Protein AF-A0A833XXW5-F1 (afdb_monomer_lite)

pLDDT: mean 80.66, std 21.6, range [22.33, 97.31]

Organism: Juglans regia (NCBI:txid51240)

Radius of gyration: 17.31 Å; chains: 1; bounding box: 43×36×46 Å

Foldseek 3Di:
DCVVVVHPQQPDKDKDFQCPPVCVVVLAATEIEIEGHPVPQVVVQVVPDDPRYHYYYDHQPPLRVLLVQLLLVLLLVLLLQCQVVVNDPVSSVVSLVVSLVVSVVVQVVVDVDHDRCDDRSVRRSVVSNVDDLSSPNSNCVNVVVDDVVVDQQDVPRGGRRHDPPPVVCVPDVPDPDDDDDPDDDDDD

Secondary structure (DSSP, 8-state):
--GGGT--GGG-EEEESS--HHHHHTT--EEEEEEE-HHHHHHHHHHH-BTTEEEEEES-HHHHHHHHHHHHHHHHHHHHHHHHTTT-HHHHHHHHHHHHHHHHHHHHHH-SSPPPS-HHHHHHHHHHHHSSHHHHHHHHHHTT---GGG-S-BTTBPPP-----HHHHTT-TT--------------

InterPro domains:
  IPR006109 Glycerol-3-phosphate dehydrogenase, NAD-dependent, C-terminal [PF07479] (60-146)
  IPR006168 Glycerol-3-phosphate dehydrogenase, NAD-dependent [PR00077] (14-34)
  IPR006168 Glycerol-3-phosphate dehydrogenase, NAD-dependent [PR00077] (53-77)
  IPR006168 Glycerol-3-phosphate dehydrogenase, NAD-dependent [PR00077] (118-135)
  IPR008927 6-phosphogluconate dehydrogenase-like, C-terminal domain superfamily [SSF48179] (60-154)
  IPR013328 6-phosphogluconate dehydrogenase, domain 2 [G3DSA:1.10.1040.10] (65-177)

Sequence (188 aa):
MCLTAGVPMEKILYLGGPNIASEIYNKEYANARICGAEKWRKPLAKFLRQPHFIVWDNSDLVTHEVMGGLKNVYAIGAGMVAALTNESATSKSVYFAHCTSEMIFITHLLAEEPEKLAGPLLADTYVTLLKGRNAWYGQMLAKGELSLDMGDSISGKGMIQVCVIIYHFLLNPYKILSLQTLQLCGTL

Structure (mmCIF, N/CA/C/O backbone):
data_AF-A0A833XXW5-F1
#
_entry.id   AF-A0A833XXW5-F1
#
loop_
_atom_site.group_PDB
_atom_site.id
_atom_site.type_symbol
_atom_site.label_atom_id
_atom_site.label_alt_id
_atom_site.label_comp_id
_atom_site.label_asym_id
_atom_site.label_entity_id
_atom_site.label_seq_id
_atom_site.pdbx_PDB_ins_code
_atom_site.Cartn_x
_atom_site.Cartn_y
_atom_site.Cartn_z
_atom_site.occupancy
_atom_site.B_iso_or_equiv
_atom_site.auth_seq_id
_atom_site.auth_comp_id
_atom_site.auth_asym_id
_atom_site.auth_atom_id
_atom_site.pdbx_PDB_model_num
ATOM 1 N N . MET A 1 1 ? -17.479 -2.437 -3.483 1.00 41.75 1 MET A N 1
ATOM 2 C CA . MET A 1 1 ? -17.092 -3.804 -3.081 1.00 41.75 1 MET A CA 1
ATOM 3 C C . MET A 1 1 ? -17.963 -4.294 -1.932 1.00 41.75 1 MET A C 1
ATOM 5 O O . MET A 1 1 ? -18.745 -5.201 -2.161 1.00 41.75 1 MET A O 1
ATOM 9 N N . CYS A 1 2 ? -17.960 -3.640 -0.764 1.00 36.19 2 CYS A N 1
ATOM 10 C CA . CYS A 1 2 ? -18.851 -4.043 0.332 1.00 36.19 2 CYS A CA 1
ATOM 11 C C . CYS A 1 2 ? -20.276 -3.443 0.285 1.00 36.19 2 CYS A C 1
ATOM 13 O O . CYS A 1 2 ? -21.231 -4.129 0.636 1.00 36.19 2 CYS A O 1
ATOM 15 N N . LEU A 1 3 ? -20.455 -2.221 -0.239 1.00 39.50 3 LEU A N 1
ATOM 16 C CA . LEU A 1 3 ? -21.790 -1.610 -0.401 1.00 39.50 3 LEU A CA 1
ATOM 17 C C . LEU A 1 3 ? -22.693 -2.376 -1.386 1.00 39.50 3 LEU A C 1
ATOM 19 O O . LEU A 1 3 ? -23.905 -2.420 -1.218 1.00 39.50 3 LEU A O 1
ATOM 23 N N . THR A 1 4 ? -22.105 -3.028 -2.390 1.00 44.84 4 THR A N 1
ATOM 24 C CA . THR A 1 4 ? -22.825 -3.839 -3.382 1.00 44.84 4 THR A CA 1
ATOM 25 C C . THR A 1 4 ? -23.214 -5.228 -2.874 1.00 44.84 4 THR A C 1
ATOM 27 O O . THR A 1 4 ? -24.109 -5.842 -3.441 1.00 44.84 4 THR A O 1
ATOM 30 N N . ALA A 1 5 ? -22.586 -5.720 -1.801 1.00 56.41 5 ALA A N 1
ATOM 31 C CA . ALA A 1 5 ? -22.893 -7.021 -1.201 1.00 56.41 5 ALA A CA 1
ATOM 32 C C . ALA A 1 5 ? -24.068 -6.966 -0.200 1.00 56.41 5 ALA A C 1
ATOM 34 O O . ALA A 1 5 ? -24.393 -7.974 0.421 1.00 56.41 5 ALA A O 1
ATOM 35 N N . GLY A 1 6 ? -24.675 -5.788 0.005 1.00 67.25 6 GLY A N 1
ATOM 36 C CA . GLY A 1 6 ? -25.734 -5.586 1.000 1.00 67.25 6 GLY A CA 1
ATOM 37 C C . GLY A 1 6 ? -25.250 -5.686 2.451 1.00 67.25 6 GLY A C 1
ATOM 38 O O . GLY A 1 6 ? -26.065 -5.770 3.369 1.00 67.25 6 GLY A O 1
ATOM 39 N N . VAL A 1 7 ? -23.932 -5.686 2.680 1.00 77.62 7 VAL A N 1
ATOM 40 C CA . VAL A 1 7 ? -23.359 -5.727 4.026 1.00 77.62 7 VAL A CA 1
ATOM 41 C C . VAL A 1 7 ? -23.388 -4.313 4.614 1.00 77.62 7 VAL A C 1
ATOM 43 O O . VAL A 1 7 ? -22.856 -3.389 3.995 1.00 77.62 7 VAL A O 1
ATOM 46 N N . PRO A 1 8 ? -23.979 -4.112 5.807 1.00 82.94 8 PRO A N 1
ATOM 47 C CA . PRO A 1 8 ? -23.963 -2.813 6.468 1.00 82.94 8 PRO A CA 1
ATOM 48 C C . PRO A 1 8 ? -22.530 -2.328 6.706 1.00 82.94 8 PRO A C 1
ATOM 50 O O . PRO A 1 8 ? -21.708 -3.096 7.205 1.00 82.94 8 PRO A O 1
ATOM 53 N N . MET A 1 9 ? -22.251 -1.048 6.426 1.00 78.88 9 MET A N 1
ATOM 54 C CA . MET A 1 9 ? -20.927 -0.421 6.622 1.00 78.88 9 MET A CA 1
ATOM 55 C C . MET A 1 9 ? -20.346 -0.656 8.019 1.00 78.88 9 MET A C 1
ATOM 57 O O . MET A 1 9 ? -19.146 -0.855 8.176 1.00 78.88 9 MET A O 1
ATOM 61 N N . GLU A 1 10 ? -21.204 -0.728 9.034 1.00 87.75 10 GLU A N 1
ATOM 62 C CA . GLU A 1 10 ? -20.819 -1.019 10.416 1.00 87.75 10 GLU A CA 1
ATOM 63 C C . GLU A 1 10 ? -20.207 -2.414 10.648 1.00 87.75 10 GLU A C 1
ATOM 65 O O . GLU A 1 10 ? -19.600 -2.649 11.694 1.00 87.75 10 GLU A O 1
ATOM 70 N N . LYS A 1 11 ? -20.372 -3.347 9.704 1.00 87.12 11 LYS A N 1
ATOM 71 C CA . LYS A 1 11 ? -19.840 -4.718 9.766 1.00 87.12 11 LYS A CA 1
ATOM 72 C C . LYS A 1 11 ? -18.607 -4.918 8.888 1.00 87.12 11 LYS A C 1
ATOM 74 O O . LYS A 1 11 ? -18.086 -6.029 8.834 1.00 87.12 11 LYS A O 1
ATOM 79 N N . ILE A 1 12 ? -18.153 -3.876 8.198 1.00 88.12 12 ILE A N 1
ATOM 80 C CA . ILE A 1 12 ? -16.990 -3.940 7.317 1.00 88.12 12 ILE A CA 1
ATOM 81 C C . ILE A 1 12 ? -15.790 -3.353 8.044 1.00 88.12 12 ILE A C 1
ATOM 83 O O . ILE A 1 12 ? -15.857 -2.274 8.637 1.00 88.12 12 ILE A O 1
ATOM 87 N N . LEU A 1 13 ? -14.693 -4.100 7.993 1.00 91.50 13 LEU A N 1
ATOM 88 C CA . LEU A 1 13 ? -13.409 -3.685 8.515 1.00 91.50 13 LEU A CA 1
ATOM 89 C C . LEU A 1 13 ? -12.348 -3.870 7.444 1.00 91.50 13 LEU A C 1
ATOM 91 O O . LEU A 1 13 ? -12.286 -4.920 6.808 1.00 91.50 13 LEU A O 1
ATOM 95 N N . TYR A 1 14 ? -11.490 -2.871 7.311 1.00 92.00 14 TYR A N 1
ATOM 96 C CA . TYR A 1 14 ? -10.238 -2.987 6.579 1.00 92.00 14 TYR A CA 1
ATOM 97 C C . TYR A 1 14 ? -9.129 -3.354 7.558 1.00 92.00 14 TYR A C 1
ATOM 99 O O . TYR A 1 14 ? -9.074 -2.789 8.650 1.00 92.00 14 TYR A O 1
ATOM 107 N N . LEU A 1 15 ? -8.224 -4.246 7.159 1.00 92.38 15 LEU A N 1
ATOM 108 C CA . LEU A 1 15 ? -6.952 -4.482 7.834 1.00 92.38 15 LEU A CA 1
ATOM 109 C C . LEU A 1 15 ? -5.841 -4.493 6.783 1.00 92.38 15 LEU A C 1
ATOM 111 O O . LEU A 1 15 ? -5.826 -5.360 5.913 1.00 92.38 15 LEU A O 1
ATOM 115 N N . GLY A 1 16 ? -4.891 -3.571 6.886 1.00 90.62 16 GLY A N 1
ATOM 116 C CA . GLY A 1 16 ? -3.757 -3.505 5.961 1.00 90.62 16 GLY A CA 1
ATOM 117 C C . GLY A 1 16 ? -2.652 -2.591 6.465 1.00 90.62 16 GLY A C 1
ATOM 118 O O . GLY A 1 16 ? -2.772 -2.016 7.538 1.00 90.62 16 GLY A O 1
ATOM 119 N N . GLY A 1 17 ? -1.558 -2.466 5.730 1.00 91.25 17 GLY A N 1
ATOM 120 C CA . GLY A 1 17 ? -0.341 -1.791 6.182 1.00 91.25 17 GLY A CA 1
ATOM 121 C C . GLY A 1 17 ? 0.900 -2.541 5.695 1.00 91.25 17 GLY A C 1
ATOM 122 O O . GLY A 1 17 ? 0.764 -3.541 4.998 1.00 91.25 17 GLY A O 1
ATOM 123 N N . PRO A 1 18 ? 2.118 -2.104 6.049 1.00 91.38 18 PRO A N 1
ATOM 124 C CA . PRO A 1 18 ? 3.328 -2.882 5.796 1.00 91.38 18 PRO A CA 1
ATOM 125 C C . PRO A 1 18 ? 3.357 -4.107 6.731 1.00 91.38 18 PRO A C 1
ATOM 127 O O . PRO A 1 18 ? 3.941 -4.075 7.818 1.00 91.38 18 PRO A O 1
ATOM 130 N N . ASN A 1 19 ? 2.649 -5.167 6.333 1.00 90.56 19 ASN A N 1
ATOM 131 C CA . ASN A 1 19 ? 2.293 -6.291 7.199 1.00 90.56 19 ASN A CA 1
ATOM 132 C C . ASN A 1 19 ? 2.384 -7.655 6.484 1.00 90.56 19 ASN A C 1
ATOM 134 O O . ASN A 1 19 ? 1.462 -8.470 6.541 1.00 90.56 19 ASN A O 1
ATOM 138 N N . ILE A 1 20 ? 3.500 -7.918 5.798 1.00 88.12 20 ILE A N 1
ATOM 139 C CA . ILE A 1 20 ? 3.711 -9.175 5.066 1.00 88.12 20 ILE A CA 1
ATOM 140 C C . ILE A 1 20 ? 3.605 -10.370 6.028 1.00 88.12 20 ILE A C 1
ATOM 142 O O . ILE A 1 20 ? 4.320 -10.451 7.023 1.00 88.12 20 ILE A O 1
ATOM 146 N N . ALA A 1 21 ? 2.724 -11.323 5.707 1.00 88.50 21 ALA A N 1
ATOM 147 C CA . ALA A 1 21 ? 2.357 -12.421 6.606 1.00 88.50 21 ALA A CA 1
ATOM 148 C C . ALA A 1 21 ? 3.557 -13.265 7.073 1.00 88.50 21 ALA A C 1
ATOM 150 O O . ALA A 1 21 ? 3.664 -13.583 8.256 1.00 88.50 21 ALA A O 1
ATOM 151 N N . SER A 1 22 ? 4.487 -13.588 6.168 1.00 89.38 22 SER A N 1
ATOM 152 C CA . SER A 1 22 ? 5.699 -14.343 6.507 1.00 89.38 22 SER A CA 1
ATOM 153 C C . SER A 1 22 ? 6.647 -13.568 7.425 1.00 89.38 22 SER A C 1
ATOM 155 O O . SER A 1 22 ? 7.269 -14.164 8.296 1.00 89.38 22 SER A O 1
ATOM 157 N N . GLU A 1 23 ? 6.743 -12.246 7.256 1.00 91.56 23 GLU A N 1
ATOM 158 C CA . GLU A 1 23 ? 7.585 -11.373 8.088 1.00 91.56 23 GLU A CA 1
ATOM 159 C C . GLU A 1 23 ? 6.994 -11.282 9.508 1.00 91.56 23 GLU A C 1
ATOM 161 O O . GLU A 1 23 ? 7.708 -11.466 10.494 1.00 91.56 23 GLU A O 1
ATOM 166 N N . ILE A 1 24 ? 5.665 -11.153 9.625 1.00 92.81 24 ILE A N 1
ATOM 167 C CA . ILE A 1 24 ? 4.958 -11.217 10.917 1.00 92.81 24 ILE A CA 1
ATOM 168 C C . ILE A 1 24 ? 5.169 -12.573 11.597 1.00 92.81 24 ILE A C 1
ATOM 170 O O . ILE A 1 24 ? 5.491 -12.621 12.783 1.00 92.81 24 ILE A O 1
ATOM 174 N N . TYR A 1 25 ? 5.020 -13.681 10.863 1.00 92.94 25 TYR A N 1
ATOM 175 C CA . TYR A 1 25 ? 5.248 -15.028 11.399 1.00 92.94 25 TYR A CA 1
ATOM 176 C C . TYR A 1 25 ? 6.672 -15.191 11.956 1.00 92.94 25 TYR A C 1
ATOM 178 O O . TYR A 1 25 ? 6.866 -15.772 13.026 1.00 92.94 25 TYR A O 1
ATOM 186 N N . ASN A 1 26 ? 7.658 -14.602 11.276 1.00 95.94 26 ASN A N 1
ATOM 187 C CA . ASN A 1 26 ? 9.061 -14.586 11.692 1.00 95.94 26 ASN A CA 1
ATOM 188 C C . ASN A 1 26 ? 9.376 -13.561 12.797 1.00 95.94 26 ASN A C 1
ATOM 190 O O . ASN A 1 26 ? 10.536 -13.413 13.181 1.00 95.94 26 ASN A O 1
ATOM 194 N N . LYS A 1 27 ? 8.360 -12.888 13.349 1.00 95.38 27 LYS A N 1
ATOM 195 C CA . LYS A 1 27 ? 8.474 -11.842 14.377 1.00 95.38 27 LYS A CA 1
ATOM 196 C C . LYS A 1 27 ? 9.278 -10.617 13.940 1.00 95.38 27 LYS A C 1
ATOM 198 O O . LYS A 1 27 ? 9.840 -9.914 14.784 1.00 95.38 27 LYS A O 1
ATOM 203 N N . GLU A 1 28 ? 9.326 -10.350 12.641 1.00 95.12 28 GLU A N 1
ATOM 204 C CA . GLU A 1 28 ? 9.866 -9.098 12.125 1.00 95.12 28 GLU A CA 1
ATOM 205 C C . GLU A 1 28 ? 8.927 -7.935 12.462 1.00 95.12 28 GLU A C 1
ATOM 207 O O . GLU A 1 28 ? 7.732 -8.113 12.717 1.00 95.12 28 GLU A O 1
ATOM 212 N N . TYR A 1 29 ? 9.488 -6.727 12.500 1.00 93.56 29 TYR A N 1
ATOM 213 C CA . TYR A 1 29 ? 8.725 -5.533 12.831 1.00 93.56 29 TYR A CA 1
ATOM 214 C C . TYR A 1 29 ? 7.743 -5.190 11.707 1.00 93.56 29 TYR A C 1
ATOM 216 O O . TYR A 1 29 ? 8.153 -4.871 10.592 1.00 93.56 29 TYR A O 1
ATOM 224 N N . ALA A 1 30 ? 6.453 -5.193 12.029 1.00 94.06 30 ALA A N 1
ATOM 225 C CA . ALA A 1 30 ? 5.380 -4.891 11.094 1.00 94.06 30 ALA A CA 1
ATOM 226 C C . ALA A 1 30 ? 4.345 -3.945 11.711 1.00 94.06 30 ALA A C 1
ATOM 228 O O . ALA A 1 30 ? 4.148 -3.885 12.932 1.00 94.06 30 ALA A O 1
ATOM 229 N N . ASN A 1 31 ? 3.647 -3.213 10.844 1.00 93.31 31 ASN A N 1
ATOM 230 C CA . ASN A 1 31 ? 2.605 -2.277 11.245 1.00 93.31 31 ASN A CA 1
ATOM 231 C C . ASN A 1 31 ? 1.338 -2.522 10.427 1.00 93.31 31 ASN A C 1
ATOM 233 O O . ASN A 1 31 ? 1.405 -2.730 9.217 1.00 93.31 31 ASN A O 1
ATOM 237 N N . ALA A 1 32 ? 0.183 -2.478 11.082 1.00 93.62 32 ALA A N 1
ATOM 238 C CA . ALA A 1 32 ? -1.103 -2.516 10.407 1.00 93.62 32 ALA A CA 1
ATOM 239 C C . ALA A 1 32 ? -2.046 -1.421 10.910 1.00 93.62 32 ALA A C 1
ATOM 241 O O . ALA A 1 32 ? -1.966 -0.937 12.038 1.00 93.62 32 ALA A O 1
ATOM 242 N N . ARG A 1 33 ? -2.992 -1.074 10.051 1.00 94.19 33 ARG A N 1
ATOM 243 C CA . ARG A 1 33 ? -4.139 -0.212 10.275 1.00 94.19 33 ARG A CA 1
ATOM 244 C C . ARG A 1 33 ? -5.399 -1.047 10.191 1.00 94.19 33 ARG A C 1
ATOM 246 O O . ARG A 1 33 ? -5.603 -1.747 9.201 1.00 94.19 33 ARG A O 1
ATOM 253 N N . ILE A 1 34 ? -6.247 -0.937 11.206 1.00 95.00 34 ILE A N 1
ATOM 254 C CA . ILE A 1 34 ? -7.609 -1.456 11.175 1.00 95.00 34 ILE A CA 1
ATOM 255 C C . ILE A 1 34 ? -8.612 -0.309 11.093 1.00 95.00 34 ILE A C 1
ATOM 257 O O . ILE A 1 34 ? -8.601 0.588 11.940 1.00 95.00 34 ILE A O 1
ATOM 261 N N . CYS A 1 35 ? -9.488 -0.351 10.089 1.00 93.69 35 CYS A N 1
ATOM 262 C CA . CYS A 1 35 ? -10.439 0.723 9.818 1.00 93.69 35 CYS A CA 1
ATOM 263 C C . CYS A 1 35 ? -11.879 0.239 9.769 1.00 93.69 35 CYS A C 1
ATOM 265 O O . CYS A 1 35 ? -12.122 -0.900 9.389 1.00 93.69 35 CYS A O 1
ATOM 267 N N . GLY A 1 36 ? -12.824 1.101 10.149 1.00 91.62 36 GLY A N 1
ATOM 268 C CA . GLY A 1 36 ? -14.265 0.828 10.110 1.00 91.62 36 GLY A CA 1
ATOM 269 C C . GLY A 1 36 ? -14.993 1.264 11.382 1.00 91.62 36 GLY A C 1
ATOM 270 O O . GLY A 1 36 ? -14.620 2.247 12.027 1.00 91.62 36 GLY A O 1
ATOM 271 N N . ALA A 1 37 ? -16.056 0.552 11.759 1.00 93.19 37 ALA A N 1
ATOM 272 C CA . ALA A 1 37 ? -16.878 0.954 12.900 1.00 93.19 37 ALA A CA 1
ATOM 273 C C . ALA A 1 37 ? -16.137 0.841 14.237 1.00 93.19 37 ALA A C 1
ATOM 275 O O . ALA A 1 37 ? -15.521 -0.182 14.546 1.00 93.19 37 ALA A O 1
ATOM 276 N N . GLU A 1 38 ? -16.267 1.880 15.069 1.00 94.88 38 GLU A N 1
ATOM 277 C CA . GLU A 1 38 ? -15.604 1.990 16.374 1.00 94.88 38 GLU A CA 1
ATOM 278 C C . GLU A 1 38 ? -15.830 0.772 17.273 1.00 94.88 38 GLU A C 1
ATOM 280 O O . GLU A 1 38 ? -14.874 0.262 17.865 1.00 94.88 38 GLU A O 1
ATOM 285 N N . LYS A 1 39 ? -17.074 0.273 17.296 1.00 94.94 39 LYS A N 1
ATOM 286 C CA . LYS A 1 39 ? -17.497 -0.917 18.046 1.00 94.94 39 LYS A CA 1
ATOM 287 C C . LYS A 1 39 ? -16.581 -2.121 17.811 1.00 94.94 39 LYS A C 1
ATOM 289 O O . LYS A 1 39 ? -16.370 -2.901 18.735 1.00 94.94 39 LYS A O 1
ATOM 294 N N . TRP A 1 40 ? -16.037 -2.267 16.602 1.00 95.44 40 TRP A N 1
ATOM 295 C CA . TRP A 1 40 ? -15.214 -3.412 16.227 1.00 95.44 40 TRP A CA 1
ATOM 296 C C . TRP A 1 40 ? -13.729 -3.074 16.080 1.00 95.44 40 TRP A C 1
ATOM 298 O O . TRP A 1 40 ? -12.889 -3.827 16.576 1.00 95.44 40 TRP A O 1
ATOM 308 N N . ARG A 1 41 ? -13.378 -1.939 15.455 1.00 96.00 41 ARG A N 1
ATOM 309 C CA . ARG A 1 41 ? -11.972 -1.617 15.147 1.00 96.00 41 ARG A CA 1
ATOM 310 C C . ARG A 1 41 ? -11.106 -1.464 16.398 1.00 96.00 41 ARG A C 1
ATOM 312 O O . ARG A 1 41 ? -9.972 -1.927 16.395 1.00 96.00 41 ARG A O 1
ATOM 319 N N . LYS A 1 42 ? -11.621 -0.862 17.481 1.00 96.25 42 LYS A N 1
ATOM 320 C CA . LYS A 1 42 ? -10.834 -0.612 18.704 1.00 96.25 42 LYS A CA 1
ATOM 321 C C . LYS A 1 42 ? -10.531 -1.908 19.474 1.00 96.25 42 LYS A C 1
ATOM 323 O O . LYS A 1 42 ? -9.353 -2.152 19.754 1.00 96.25 42 LYS A O 1
ATOM 328 N N . PRO A 1 43 ? -11.524 -2.768 19.794 1.00 97.19 43 PRO A N 1
ATOM 329 C CA . PRO A 1 43 ? -11.246 -4.059 20.419 1.00 97.19 43 PRO A CA 1
ATOM 330 C C . PRO A 1 43 ? -10.335 -4.942 19.568 1.00 97.19 43 PRO A C 1
ATOM 332 O O . PRO A 1 43 ? -9.398 -5.534 20.101 1.00 97.19 43 PRO A O 1
ATOM 335 N N . LEU A 1 44 ? -10.562 -4.988 18.250 1.00 96.44 44 LEU A N 1
ATOM 336 C CA . LEU A 1 44 ? -9.781 -5.846 17.365 1.00 96.44 44 LEU A CA 1
ATOM 337 C C . LEU A 1 44 ? -8.344 -5.332 17.176 1.00 96.44 44 LEU A C 1
ATOM 339 O O . LEU A 1 44 ? -7.417 -6.135 17.217 1.00 96.44 44 LEU A O 1
ATOM 343 N N . ALA A 1 45 ? -8.122 -4.012 17.100 1.00 96.75 45 ALA A N 1
ATOM 344 C CA . ALA A 1 45 ? -6.773 -3.434 17.139 1.00 96.75 45 ALA A CA 1
ATOM 345 C C . ALA A 1 45 ? -6.015 -3.877 18.394 1.00 96.75 45 ALA A C 1
ATOM 347 O O . ALA A 1 45 ? -4.872 -4.320 18.315 1.00 96.75 45 ALA A O 1
ATOM 348 N N . LYS A 1 46 ? -6.660 -3.780 19.565 1.00 97.19 46 LYS A N 1
ATOM 349 C CA . LYS A 1 46 ? -6.055 -4.181 20.840 1.00 97.19 46 LYS A CA 1
ATOM 350 C C . LYS A 1 46 ? -5.751 -5.678 20.878 1.00 97.19 46 LYS A C 1
ATOM 352 O O . LYS A 1 46 ? -4.699 -6.050 21.383 1.00 97.19 46 LYS A O 1
ATOM 357 N N . PHE A 1 47 ? -6.655 -6.505 20.360 1.00 97.31 47 PHE A N 1
ATOM 358 C CA . PHE A 1 47 ? -6.489 -7.956 20.309 1.00 97.31 47 PHE A CA 1
ATOM 359 C C . PHE A 1 47 ? -5.330 -8.386 19.399 1.00 97.31 47 PHE A C 1
ATOM 361 O O . PHE A 1 47 ? -4.571 -9.277 19.763 1.00 97.31 47 PH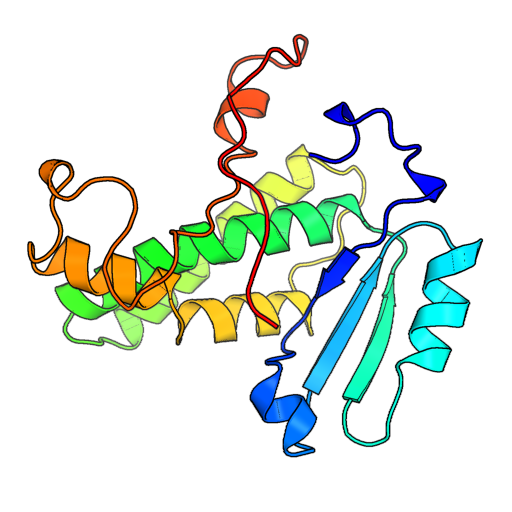E A O 1
ATOM 368 N N . LEU A 1 48 ? -5.174 -7.743 18.238 1.00 95.56 48 LEU A N 1
ATOM 369 C CA . LEU A 1 48 ? -4.143 -8.095 17.256 1.00 95.56 48 LEU A CA 1
ATOM 370 C C . LEU A 1 48 ? -2.744 -7.563 17.605 1.00 95.56 48 LEU A C 1
ATOM 372 O O . LEU A 1 48 ? -1.761 -8.060 17.061 1.00 95.56 48 LEU A O 1
ATOM 376 N N . ARG A 1 49 ? -2.634 -6.552 18.478 1.00 96.38 49 ARG A N 1
ATOM 377 C CA . ARG A 1 49 ? -1.343 -5.963 18.871 1.00 96.38 49 ARG A CA 1
ATOM 378 C C . ARG A 1 49 ? -0.431 -6.991 19.540 1.00 96.38 49 ARG A C 1
ATOM 380 O O . ARG A 1 49 ? -0.805 -7.632 20.519 1.00 96.38 49 ARG A O 1
ATOM 387 N N . GLN A 1 50 ? 0.810 -7.046 19.072 1.00 95.62 50 GLN A N 1
ATOM 388 C CA . GLN A 1 50 ? 1.910 -7.817 19.654 1.00 95.62 50 GLN A CA 1
ATOM 389 C C . GLN A 1 50 ? 3.182 -6.951 19.702 1.00 95.62 50 GLN A C 1
ATOM 391 O O . GLN A 1 50 ? 3.244 -5.947 18.996 1.00 95.62 50 GLN A O 1
ATOM 396 N N . PRO A 1 51 ? 4.228 -7.314 20.472 1.00 95.12 51 PRO A N 1
ATOM 397 C CA . PRO A 1 51 ? 5.447 -6.499 20.567 1.00 95.12 51 PRO A CA 1
ATOM 398 C C . PRO A 1 51 ? 6.128 -6.183 19.224 1.00 95.12 51 PRO A C 1
ATOM 400 O O . PRO A 1 51 ? 6.715 -5.118 19.076 1.00 95.12 51 PRO A O 1
ATOM 403 N N . HIS A 1 52 ? 6.033 -7.093 18.250 1.00 94.81 52 HIS A N 1
ATOM 404 C CA . HIS A 1 52 ? 6.612 -6.952 16.908 1.00 94.81 52 HIS A CA 1
ATOM 405 C C . HIS A 1 52 ? 5.569 -6.602 15.830 1.00 94.81 52 HIS A C 1
ATOM 407 O O . HIS A 1 52 ? 5.941 -6.244 14.719 1.00 94.81 52 HIS A O 1
ATOM 413 N N . PHE A 1 53 ? 4.271 -6.667 16.152 1.00 95.94 53 PHE A N 1
ATOM 414 C CA . PHE A 1 53 ? 3.182 -6.366 15.225 1.00 95.94 53 PHE A CA 1
ATOM 415 C C . PHE A 1 53 ? 2.257 -5.305 15.822 1.00 95.94 53 PHE A C 1
ATOM 417 O O . PHE A 1 53 ? 1.373 -5.590 16.639 1.00 95.94 53 PHE A O 1
ATOM 424 N N . ILE A 1 54 ? 2.488 -4.051 15.436 1.00 95.31 54 ILE A N 1
ATOM 425 C CA . ILE A 1 54 ? 1.773 -2.906 16.000 1.00 95.31 54 ILE A CA 1
ATOM 426 C C . ILE A 1 54 ? 0.562 -2.581 15.129 1.00 95.31 54 ILE A C 1
ATOM 428 O O . ILE A 1 54 ? 0.703 -2.188 13.974 1.00 95.31 54 ILE A O 1
ATOM 432 N N . VAL A 1 55 ? -0.637 -2.708 15.700 1.00 95.31 55 VAL A N 1
ATOM 433 C CA . VAL A 1 55 ? -1.900 -2.450 14.993 1.00 95.31 55 VAL A CA 1
ATOM 434 C C . VAL A 1 55 ? -2.546 -1.162 15.488 1.00 95.31 55 VAL A C 1
ATOM 436 O O . VAL A 1 55 ? -2.879 -1.041 16.665 1.00 95.31 55 VAL A O 1
ATOM 439 N N . TRP A 1 56 ? -2.765 -0.190 14.615 1.00 94.19 56 TRP A N 1
ATOM 440 C CA . TRP A 1 56 ? -3.420 1.077 14.943 1.00 94.19 56 TRP A CA 1
ATOM 441 C C . TRP A 1 56 ? -4.841 1.118 14.391 1.00 94.19 56 TRP A C 1
ATOM 443 O O . TRP A 1 56 ? -5.091 0.628 13.296 1.00 94.19 56 TRP A O 1
ATOM 453 N N . ASP A 1 57 ? -5.775 1.726 15.113 1.00 95.12 57 ASP A N 1
ATOM 454 C CA . ASP A 1 57 ? -7.126 1.955 14.606 1.00 95.12 57 ASP A CA 1
ATOM 455 C C . ASP A 1 57 ? -7.232 3.285 13.843 1.00 95.12 57 ASP A C 1
ATOM 457 O O . ASP A 1 57 ? -6.522 4.245 14.150 1.00 95.12 57 ASP A O 1
ATOM 461 N N . ASN A 1 58 ? -8.119 3.339 12.849 1.00 93.25 58 ASN A N 1
ATOM 462 C CA . ASN A 1 58 ? -8.561 4.569 12.185 1.00 93.25 58 ASN A CA 1
ATOM 463 C C . ASN A 1 58 ? -10.062 4.456 11.831 1.00 93.25 58 ASN A C 1
ATOM 465 O O . ASN A 1 58 ? -10.573 3.360 11.620 1.00 93.25 58 ASN A O 1
ATOM 469 N N . SER A 1 59 ? -10.821 5.548 11.832 1.00 92.88 59 SER A N 1
ATOM 470 C CA . SER A 1 59 ? -12.219 5.558 11.374 1.00 92.88 59 SER A CA 1
ATOM 471 C C . SER A 1 59 ? -12.362 5.629 9.853 1.00 92.88 59 SER A C 1
ATOM 473 O O . SER A 1 59 ? -13.408 5.239 9.336 1.00 92.88 59 SER A O 1
ATOM 475 N N . ASP A 1 60 ? -11.339 6.099 9.139 1.00 91.62 60 ASP A N 1
ATOM 476 C CA . ASP A 1 60 ? -11.389 6.321 7.695 1.00 91.62 60 ASP A CA 1
ATOM 477 C C . ASP A 1 60 ? -11.251 5.014 6.896 1.00 91.62 60 ASP A C 1
ATOM 479 O O . ASP A 1 60 ? -10.178 4.627 6.434 1.00 91.62 60 ASP A O 1
ATOM 483 N N . LEU A 1 61 ? -12.369 4.306 6.755 1.00 89.62 61 LEU A N 1
ATOM 484 C CA . LEU A 1 61 ? -12.450 3.059 5.998 1.00 89.62 61 LEU A CA 1
ATOM 485 C C . LEU A 1 61 ? -12.278 3.270 4.485 1.00 89.62 61 LEU A C 1
ATOM 487 O O . LEU A 1 61 ? -11.664 2.436 3.824 1.00 89.62 61 LEU A O 1
ATOM 491 N N . VAL A 1 62 ? -12.822 4.362 3.939 1.00 88.06 62 VAL A N 1
ATOM 492 C CA . VAL A 1 62 ? -12.882 4.590 2.486 1.00 88.06 62 VAL A CA 1
ATOM 493 C C . VAL A 1 62 ? -11.484 4.802 1.923 1.00 88.06 62 VAL A C 1
ATOM 495 O O . VAL A 1 62 ? -11.108 4.115 0.972 1.00 88.06 62 VAL A O 1
ATOM 498 N N . THR A 1 63 ? -10.692 5.684 2.535 1.00 91.25 63 THR A N 1
ATOM 499 C CA . THR A 1 63 ? -9.325 5.958 2.076 1.00 91.25 63 THR A CA 1
ATOM 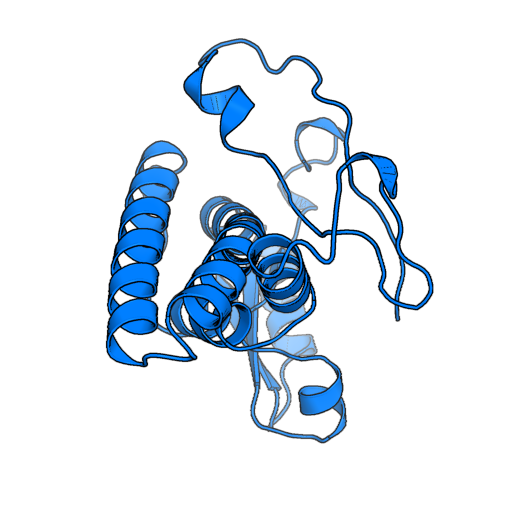500 C C . THR A 1 63 ? -8.475 4.696 2.087 1.00 91.25 63 THR A C 1
ATOM 502 O O . THR A 1 63 ? -7.788 4.409 1.109 1.00 91.25 63 THR A O 1
ATOM 505 N N . HIS A 1 64 ? -8.558 3.895 3.150 1.00 91.31 64 HIS A N 1
ATOM 506 C CA . HIS A 1 64 ? -7.750 2.685 3.275 1.00 91.31 64 HIS A CA 1
ATOM 507 C C . HIS A 1 64 ? -8.137 1.595 2.273 1.00 91.31 64 HIS A C 1
ATOM 509 O O . HIS A 1 64 ? -7.251 0.986 1.676 1.00 91.31 64 HIS A O 1
ATOM 515 N N . GLU A 1 65 ? -9.432 1.372 2.040 1.00 88.38 65 GLU A N 1
ATOM 516 C CA . GLU A 1 65 ? -9.905 0.431 1.015 1.00 88.38 65 GLU A CA 1
ATOM 517 C C . GLU A 1 65 ? -9.450 0.863 -0.386 1.00 88.38 65 GLU A C 1
ATOM 519 O O . GLU A 1 65 ? -8.917 0.059 -1.157 1.00 88.38 65 GLU A O 1
ATOM 524 N N . VAL A 1 66 ? -9.613 2.150 -0.708 1.00 88.50 66 VAL A N 1
ATOM 525 C CA . VAL A 1 66 ? -9.216 2.715 -2.004 1.00 88.50 66 VAL A CA 1
ATOM 526 C C . VAL A 1 66 ? -7.706 2.603 -2.200 1.00 88.50 66 VAL A C 1
ATOM 528 O O . VAL A 1 66 ? -7.259 2.091 -3.227 1.00 88.50 66 VAL A O 1
ATOM 531 N N . MET A 1 67 ? -6.909 3.024 -1.216 1.00 90.12 67 MET A N 1
ATOM 532 C CA . MET A 1 67 ? -5.449 2.940 -1.289 1.00 90.12 67 MET A CA 1
ATOM 533 C C . MET A 1 67 ? -4.959 1.487 -1.354 1.00 90.12 67 MET A C 1
ATOM 535 O O . MET A 1 67 ? -4.073 1.180 -2.155 1.00 90.12 67 MET A O 1
ATOM 539 N N . GLY A 1 68 ? -5.562 0.583 -0.576 1.00 88.62 68 GLY A N 1
ATOM 540 C CA . GLY A 1 68 ? -5.249 -0.848 -0.581 1.00 88.62 68 GLY A CA 1
ATOM 541 C C . GLY A 1 68 ? -5.544 -1.527 -1.922 1.00 88.62 68 GLY A C 1
ATOM 542 O O . GLY A 1 68 ? -4.810 -2.430 -2.333 1.00 88.62 68 GLY A O 1
ATOM 543 N N . GLY A 1 69 ? -6.568 -1.065 -2.643 1.00 86.25 69 GLY A N 1
ATOM 544 C CA . GLY A 1 69 ? -6.831 -1.475 -4.023 1.00 86.25 69 GLY A CA 1
ATOM 545 C C . GLY A 1 69 ? -5.835 -0.869 -5.014 1.00 86.25 69 GLY A C 1
ATOM 546 O O . GLY A 1 69 ? -5.258 -1.586 -5.836 1.00 86.25 69 GLY A O 1
ATOM 547 N N . LEU A 1 70 ? -5.599 0.441 -4.916 1.00 90.31 70 LEU A N 1
ATOM 548 C CA . LEU A 1 70 ? -4.779 1.188 -5.867 1.00 90.31 70 LEU A CA 1
ATOM 549 C C . LEU A 1 70 ? -3.310 0.788 -5.866 1.00 90.31 70 LEU A C 1
ATOM 551 O O . LEU A 1 70 ? -2.720 0.662 -6.940 1.00 90.31 70 LEU A O 1
ATOM 555 N N . LYS A 1 71 ? -2.723 0.533 -4.691 1.00 91.94 71 LYS A N 1
ATOM 556 C CA . LYS A 1 71 ? -1.310 0.136 -4.584 1.00 91.94 71 LYS A CA 1
ATOM 557 C C . LYS A 1 71 ? -0.979 -1.081 -5.454 1.00 91.94 71 LYS A C 1
ATOM 559 O O . LYS A 1 71 ? 0.111 -1.163 -6.005 1.00 91.94 71 LYS A O 1
ATOM 564 N N . ASN A 1 72 ? -1.929 -2.003 -5.622 1.00 90.38 72 ASN A N 1
ATOM 565 C CA . ASN A 1 72 ? -1.741 -3.199 -6.435 1.00 90.38 72 ASN A CA 1
ATOM 566 C C . ASN A 1 72 ? -1.721 -2.890 -7.934 1.00 90.38 72 ASN A C 1
ATOM 568 O O . ASN A 1 72 ? -0.943 -3.498 -8.664 1.00 90.38 72 ASN A O 1
ATOM 572 N N . VAL A 1 73 ? -2.536 -1.931 -8.383 1.00 89.56 73 VAL A N 1
ATOM 573 C CA . VAL A 1 73 ? -2.528 -1.450 -9.772 1.00 89.56 73 VAL A CA 1
ATOM 574 C C . VAL A 1 73 ? -1.202 -0.761 -10.069 1.00 89.56 73 VAL A C 1
ATOM 576 O O . VAL A 1 73 ? -0.517 -1.120 -11.026 1.00 89.56 73 VAL A O 1
ATOM 579 N N . TYR A 1 74 ? -0.791 0.165 -9.202 1.00 93.94 74 TYR A N 1
ATOM 580 C CA . TYR A 1 74 ? 0.480 0.870 -9.354 1.00 93.94 74 TYR A CA 1
ATOM 581 C C . TYR A 1 74 ? 1.690 -0.059 -9.222 1.00 93.94 74 TYR A C 1
ATOM 583 O O . TYR A 1 74 ? 2.707 0.173 -9.866 1.00 93.94 74 TYR A O 1
ATOM 591 N N . ALA A 1 75 ? 1.593 -1.157 -8.469 1.00 94.75 75 ALA A N 1
ATOM 592 C CA . ALA A 1 75 ? 2.656 -2.155 -8.426 1.00 94.75 75 ALA A CA 1
ATOM 593 C C . ALA A 1 75 ? 2.916 -2.798 -9.797 1.00 94.75 75 ALA A C 1
ATOM 595 O O . ALA A 1 75 ? 4.073 -3.042 -10.123 1.00 94.75 75 ALA A O 1
ATOM 596 N N . ILE A 1 76 ? 1.889 -3.013 -10.631 1.00 91.62 76 ILE A N 1
ATOM 597 C CA . ILE A 1 76 ? 2.082 -3.506 -12.007 1.00 91.62 76 ILE A CA 1
ATOM 598 C C . ILE A 1 76 ? 2.915 -2.502 -12.806 1.00 91.62 76 ILE A C 1
ATOM 600 O O . ILE A 1 76 ? 3.940 -2.866 -13.382 1.00 91.62 76 ILE A O 1
ATOM 604 N N . GLY A 1 77 ? 2.533 -1.225 -12.798 1.00 93.56 77 GLY A N 1
ATOM 605 C CA . GLY A 1 77 ? 3.300 -0.205 -13.511 1.00 93.56 77 GLY A CA 1
ATOM 606 C C . GLY A 1 77 ? 4.711 -0.016 -12.943 1.00 93.56 77 GLY A C 1
ATOM 607 O O . GLY A 1 77 ? 5.654 0.142 -13.715 1.00 93.56 77 GLY A O 1
ATOM 608 N N . ALA A 1 78 ? 4.902 -0.153 -11.626 1.00 96.31 78 ALA A N 1
ATOM 609 C CA . ALA A 1 78 ? 6.230 -0.139 -11.011 1.00 96.31 78 ALA A CA 1
ATOM 610 C C . ALA A 1 78 ? 7.108 -1.285 -11.536 1.00 96.31 78 ALA A C 1
ATOM 612 O O . ALA A 1 78 ? 8.275 -1.062 -11.859 1.00 96.31 78 ALA A O 1
ATOM 613 N N . GLY A 1 79 ? 6.539 -2.483 -11.699 1.00 95.50 79 GLY A N 1
ATOM 614 C CA . GLY A 1 79 ? 7.206 -3.621 -12.329 1.00 95.50 79 GLY A CA 1
ATOM 615 C C . GLY A 1 79 ? 7.602 -3.365 -13.784 1.00 95.50 79 GLY A C 1
ATOM 616 O O . GLY A 1 79 ? 8.713 -3.703 -14.194 1.00 95.50 79 GLY A O 1
ATOM 617 N N . MET A 1 80 ? 6.727 -2.714 -14.555 1.00 95.06 80 MET A N 1
ATOM 618 C CA . MET A 1 80 ? 7.033 -2.328 -15.936 1.00 95.06 80 MET A CA 1
ATOM 619 C C . MET A 1 80 ? 8.177 -1.314 -15.993 1.00 95.06 80 MET A C 1
ATOM 621 O O . MET A 1 80 ? 9.133 -1.508 -16.740 1.00 95.06 80 MET A O 1
ATOM 625 N N . VAL A 1 81 ? 8.112 -0.257 -15.175 1.00 96.81 81 VAL A N 1
ATOM 626 C CA . VAL A 1 81 ? 9.173 0.757 -15.077 1.00 96.81 81 VAL A CA 1
ATOM 627 C C . VAL A 1 81 ? 10.492 0.104 -14.686 1.00 96.81 81 VAL A C 1
ATOM 629 O O . VAL A 1 81 ? 11.516 0.387 -15.304 1.00 96.81 81 VAL A O 1
ATOM 632 N N . ALA A 1 82 ? 10.476 -0.801 -13.708 1.00 96.56 82 ALA A N 1
ATOM 633 C CA . ALA A 1 82 ? 11.659 -1.527 -13.274 1.00 96.56 82 ALA A CA 1
ATOM 634 C C . ALA A 1 82 ? 12.308 -2.316 -14.426 1.00 96.56 82 ALA A C 1
ATOM 636 O O . ALA A 1 82 ? 13.507 -2.173 -14.661 1.00 96.56 82 ALA A O 1
ATOM 637 N N . ALA A 1 83 ? 11.524 -3.065 -15.204 1.00 96.12 83 ALA A N 1
ATOM 638 C CA . ALA A 1 83 ? 12.036 -3.825 -16.344 1.00 96.12 83 ALA A CA 1
ATOM 639 C C . ALA A 1 83 ? 12.525 -2.928 -17.498 1.00 96.12 83 ALA A C 1
ATOM 641 O O . ALA A 1 83 ? 13.625 -3.133 -18.007 1.00 96.12 83 ALA A O 1
ATOM 642 N N . LEU A 1 84 ? 11.749 -1.910 -17.885 1.00 96.50 84 LEU A N 1
ATOM 643 C CA . LEU A 1 84 ? 12.063 -1.031 -19.024 1.00 96.50 84 LEU A CA 1
ATOM 644 C C . LEU A 1 84 ? 13.251 -0.099 -18.764 1.00 96.50 84 LEU A C 1
ATOM 646 O O . LEU A 1 84 ? 13.903 0.349 -19.702 1.00 96.50 84 LEU A O 1
ATOM 650 N N . THR A 1 85 ? 13.526 0.213 -17.497 1.00 96.12 85 THR A N 1
ATOM 651 C CA . THR A 1 85 ? 14.593 1.147 -17.100 1.00 96.12 85 THR A CA 1
ATOM 652 C C . THR A 1 85 ? 15.780 0.453 -16.440 1.00 96.12 85 THR A C 1
ATOM 654 O O . THR A 1 85 ? 16.628 1.122 -15.851 1.00 96.12 85 THR A O 1
ATOM 657 N N . ASN A 1 86 ? 15.845 -0.881 -16.534 1.00 95.88 86 ASN A N 1
ATOM 658 C CA . ASN A 1 86 ? 16.891 -1.709 -15.938 1.00 95.88 86 ASN A CA 1
ATOM 659 C C . ASN A 1 86 ? 17.113 -1.389 -14.446 1.00 95.88 86 ASN A C 1
ATOM 661 O O . ASN A 1 86 ? 18.218 -1.075 -14.006 1.00 95.88 86 ASN A O 1
ATOM 665 N N . GLU A 1 87 ? 16.022 -1.423 -13.678 1.00 95.56 87 GLU A N 1
ATOM 666 C CA . GLU A 1 87 ? 15.979 -1.188 -12.232 1.00 95.56 87 GLU A CA 1
ATOM 667 C C . GLU A 1 87 ? 16.440 0.212 -11.775 1.00 95.56 87 GLU A C 1
ATOM 669 O O . GLU A 1 87 ? 16.735 0.406 -10.590 1.00 95.56 87 GLU A O 1
ATOM 674 N N . SER A 1 88 ? 16.427 1.212 -12.671 1.00 97.12 88 SER A N 1
ATOM 675 C CA . SER A 1 88 ? 16.762 2.612 -12.369 1.00 97.12 88 SER A CA 1
ATOM 676 C C . SER A 1 88 ? 16.025 3.130 -11.130 1.00 97.12 88 SER A C 1
ATOM 678 O O . SER A 1 88 ? 14.795 3.258 -11.103 1.00 97.12 88 SER A O 1
ATOM 680 N N . ALA A 1 89 ? 16.793 3.474 -10.093 1.00 96.31 89 ALA A N 1
ATOM 681 C CA . ALA A 1 89 ? 16.257 4.033 -8.856 1.00 96.31 89 ALA A CA 1
ATOM 682 C C . ALA A 1 89 ? 15.522 5.362 -9.104 1.00 96.31 89 ALA A C 1
ATOM 684 O O . ALA A 1 89 ? 14.456 5.583 -8.533 1.00 96.31 89 ALA A O 1
ATOM 685 N N . THR A 1 90 ? 16.046 6.206 -10.000 1.00 97.31 90 THR A N 1
ATOM 686 C CA . THR A 1 90 ? 15.440 7.495 -10.365 1.00 97.31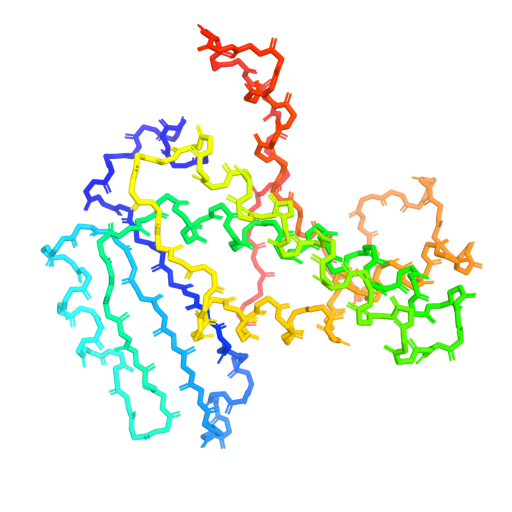 90 THR A CA 1
ATOM 687 C C . THR A 1 90 ? 14.112 7.314 -11.092 1.00 97.31 90 THR A C 1
ATOM 689 O O . THR A 1 90 ? 13.139 7.997 -10.793 1.00 97.31 90 THR A O 1
ATOM 692 N N . SER A 1 91 ? 14.027 6.372 -12.031 1.00 96.75 91 SER A N 1
ATOM 693 C CA . SER A 1 91 ? 12.780 6.135 -12.766 1.00 96.75 91 SER A CA 1
ATOM 694 C C . SER A 1 91 ? 11.693 5.576 -11.847 1.00 96.75 91 SER A C 1
ATOM 696 O O . SER A 1 91 ? 10.547 6.023 -11.901 1.00 96.75 91 SER A O 1
ATOM 698 N N . LYS A 1 92 ? 12.061 4.657 -10.944 1.00 95.94 92 LYS A N 1
ATOM 699 C CA . LYS A 1 92 ? 11.148 4.127 -9.922 1.00 95.94 92 LYS A CA 1
ATOM 700 C C . LYS A 1 92 ? 10.695 5.203 -8.933 1.00 95.94 92 LYS A C 1
ATOM 702 O O . LYS A 1 92 ? 9.523 5.210 -8.565 1.00 95.94 92 LYS A O 1
ATOM 707 N N . SER A 1 93 ? 11.575 6.121 -8.525 1.00 96.50 93 SER A N 1
ATOM 708 C CA . SER A 1 93 ? 11.205 7.203 -7.602 1.00 96.50 93 SER A CA 1
ATOM 709 C C . SER A 1 93 ? 10.275 8.232 -8.248 1.00 96.50 93 SER A C 1
ATOM 711 O O . SER A 1 93 ? 9.293 8.630 -7.622 1.00 96.50 93 SER A O 1
ATOM 713 N N . VAL A 1 94 ? 10.516 8.604 -9.510 1.00 96.38 94 VAL A N 1
ATOM 714 C CA . VAL A 1 94 ? 9.610 9.471 -10.284 1.00 96.38 94 VAL A CA 1
ATOM 715 C C . VAL A 1 94 ? 8.245 8.804 -10.441 1.00 96.38 94 VAL A C 1
ATOM 717 O O . VAL A 1 94 ? 7.223 9.420 -10.147 1.00 96.38 94 VAL A O 1
ATOM 720 N N . TYR A 1 95 ? 8.213 7.523 -10.818 1.00 96.44 95 TYR A N 1
ATOM 721 C CA . TYR A 1 95 ? 6.963 6.771 -10.923 1.00 96.44 95 TYR A CA 1
ATOM 722 C C . TYR A 1 95 ? 6.205 6.722 -9.587 1.00 96.44 95 TYR A C 1
ATOM 724 O O . TYR A 1 95 ? 5.009 7.006 -9.543 1.00 96.44 95 TYR A O 1
ATOM 732 N N . PHE A 1 96 ? 6.902 6.448 -8.480 1.00 96.56 96 PHE A N 1
ATOM 733 C CA . PHE A 1 96 ? 6.325 6.469 -7.135 1.00 96.56 96 PHE A CA 1
ATOM 734 C C . PHE A 1 96 ? 5.716 7.837 -6.776 1.00 96.56 96 PHE A C 1
ATOM 736 O O . PHE A 1 96 ? 4.610 7.898 -6.236 1.00 96.56 96 PHE A O 1
ATOM 743 N N . ALA A 1 97 ? 6.386 8.941 -7.117 1.00 96.25 97 ALA A N 1
ATOM 744 C CA . ALA A 1 97 ? 5.868 10.293 -6.893 1.00 96.25 97 ALA A CA 1
ATOM 745 C C . ALA A 1 97 ? 4.571 10.571 -7.681 1.00 96.25 97 ALA A C 1
ATOM 747 O O . ALA A 1 97 ? 3.633 11.164 -7.142 1.00 96.25 97 ALA A O 1
ATOM 748 N N . HIS A 1 98 ? 4.479 10.101 -8.928 1.00 93.94 98 HIS A N 1
ATOM 749 C CA . HIS A 1 98 ? 3.248 10.206 -9.717 1.00 93.94 98 HIS A CA 1
ATOM 750 C C . HIS A 1 98 ? 2.117 9.358 -9.125 1.00 93.94 98 HIS A C 1
ATOM 752 O O . HIS A 1 98 ? 1.031 9.882 -8.891 1.00 93.94 98 HIS A O 1
ATOM 758 N N . CYS A 1 99 ? 2.389 8.094 -8.781 1.00 94.94 99 CYS A N 1
ATOM 759 C CA . CYS A 1 99 ? 1.393 7.199 -8.181 1.00 94.94 99 CYS A CA 1
ATOM 760 C C . CYS A 1 99 ? 0.817 7.774 -6.887 1.00 94.94 99 CYS A C 1
ATOM 762 O O . CYS A 1 99 ? -0.392 7.795 -6.687 1.00 94.94 99 CYS A O 1
ATOM 764 N N . THR A 1 100 ? 1.684 8.264 -6.002 1.00 95.75 100 THR A N 1
ATOM 765 C CA . THR A 1 100 ? 1.254 8.846 -4.725 1.00 95.75 100 THR A CA 1
ATOM 766 C C . THR A 1 100 ? 0.439 10.124 -4.929 1.00 95.75 100 THR A C 1
ATOM 768 O O . THR A 1 100 ? -0.563 10.315 -4.242 1.00 95.75 100 THR A O 1
ATOM 771 N N . SER A 1 101 ? 0.795 10.954 -5.914 1.00 95.75 101 SER A N 1
ATOM 772 C CA . SER A 1 101 ? 0.031 12.156 -6.278 1.00 95.75 101 SER A CA 1
ATOM 773 C C . SER A 1 101 ? -1.362 11.809 -6.817 1.00 95.75 101 SER A C 1
ATOM 775 O O . SER A 1 101 ? -2.351 12.411 -6.396 1.00 95.75 101 SER A O 1
ATOM 777 N N . GLU A 1 102 ? -1.465 10.800 -7.686 1.00 94.69 102 GLU A N 1
ATOM 778 C CA . GLU A 1 102 ? -2.750 10.299 -8.186 1.00 94.69 102 GLU A CA 1
ATOM 779 C C . GLU A 1 102 ? -3.593 9.690 -7.061 1.00 94.69 102 GLU A C 1
ATOM 781 O O . GLU A 1 102 ? -4.773 10.012 -6.942 1.00 94.69 102 GLU A O 1
ATOM 786 N N . MET A 1 103 ? -3.002 8.865 -6.189 1.00 93.69 103 MET A N 1
ATOM 787 C CA . MET A 1 103 ? -3.697 8.293 -5.028 1.00 93.69 103 MET A CA 1
ATOM 788 C C . MET A 1 103 ? -4.282 9.382 -4.128 1.00 93.69 103 MET A C 1
ATOM 790 O O . MET A 1 103 ? -5.447 9.281 -3.754 1.00 93.69 103 MET A O 1
ATOM 794 N N . ILE A 1 104 ? -3.509 10.431 -3.827 1.00 94.25 104 ILE A N 1
ATOM 795 C CA . ILE A 1 104 ? -3.979 11.582 -3.043 1.00 94.25 104 ILE A CA 1
ATOM 796 C C . ILE A 1 104 ? -5.150 12.269 -3.747 1.00 94.25 104 ILE A C 1
ATOM 798 O O . ILE A 1 104 ? -6.161 12.558 -3.105 1.00 94.25 104 ILE A O 1
ATOM 802 N N . PHE A 1 105 ? -5.035 12.529 -5.050 1.00 91.75 105 PHE A N 1
ATOM 803 C CA . PHE A 1 105 ? -6.106 13.149 -5.827 1.00 91.75 105 PHE A CA 1
ATOM 804 C C . PHE A 1 105 ? -7.391 12.310 -5.782 1.00 91.75 105 PHE A C 1
ATOM 806 O O . PHE A 1 105 ? -8.456 12.825 -5.445 1.00 91.75 105 PHE A O 1
ATOM 813 N N . ILE A 1 106 ? -7.286 11.004 -6.033 1.00 87.94 106 ILE A N 1
ATOM 814 C CA . ILE A 1 106 ? -8.421 10.076 -6.031 1.00 87.94 106 ILE A CA 1
ATOM 815 C C . ILE A 1 106 ? -9.091 10.019 -4.654 1.00 87.94 106 ILE A C 1
ATOM 817 O O . ILE A 1 106 ? -10.316 10.041 -4.577 1.00 87.94 106 ILE A O 1
ATOM 821 N N . THR A 1 107 ? -8.333 9.977 -3.556 1.00 90.31 107 THR A N 1
ATOM 822 C CA . THR A 1 107 ? -8.941 9.904 -2.217 1.00 90.31 107 THR A CA 1
ATOM 823 C C . THR A 1 107 ? -9.672 11.188 -1.840 1.00 90.31 107 THR A C 1
ATOM 825 O O . THR A 1 107 ? -10.727 11.103 -1.221 1.00 90.31 107 THR A O 1
ATOM 828 N N . HIS A 1 108 ? -9.193 12.359 -2.278 1.00 91.56 108 HIS A N 1
ATOM 829 C CA . HIS A 1 108 ? -9.915 13.628 -2.092 1.00 91.56 108 HIS A CA 1
ATOM 830 C C . HIS A 1 108 ? -11.185 13.735 -2.946 1.00 91.56 108 HIS A C 1
ATOM 832 O O . HIS A 1 108 ? -12.086 14.492 -2.602 1.00 91.56 108 HIS A O 1
ATOM 838 N N . LEU A 1 109 ? -11.284 12.985 -4.049 1.00 89.00 109 LEU A N 1
ATOM 839 C CA . LEU A 1 109 ? -12.533 12.882 -4.809 1.00 89.00 109 LEU A CA 1
ATOM 840 C C . LEU A 1 109 ? -13.561 11.956 -4.143 1.00 89.00 109 LEU A C 1
ATOM 842 O O . LEU A 1 109 ? -14.752 12.082 -4.415 1.00 89.00 109 LEU A O 1
ATOM 846 N N . LEU A 1 110 ? -13.113 11.000 -3.323 1.00 84.00 110 LEU A N 1
ATOM 847 C CA . LEU A 1 110 ? -13.953 9.923 -2.784 1.00 84.00 110 LEU A CA 1
ATOM 848 C C . LEU A 1 110 ? -14.333 10.101 -1.308 1.00 84.00 110 LEU A C 1
ATOM 850 O O . LEU A 1 110 ? -15.270 9.445 -0.852 1.00 84.00 110 LEU A O 1
ATOM 854 N N . ALA A 1 111 ? -13.624 10.945 -0.563 1.00 84.56 111 ALA A N 1
ATOM 855 C CA . ALA A 1 111 ? -13.867 11.201 0.851 1.00 84.56 111 ALA A CA 1
ATOM 856 C C . ALA A 1 111 ? -13.765 12.701 1.156 1.00 84.56 111 ALA A C 1
ATOM 858 O O . ALA A 1 111 ? -12.928 13.396 0.585 1.00 84.56 111 ALA A O 1
ATOM 859 N N . GLU A 1 112 ? -14.602 13.187 2.078 1.00 84.75 112 GLU A N 1
ATOM 860 C CA . GLU A 1 112 ? -14.597 14.594 2.510 1.00 84.75 112 GLU A CA 1
ATOM 861 C C . GLU A 1 112 ? -13.313 14.948 3.278 1.00 84.75 112 GLU A C 1
ATOM 863 O O . GLU A 1 112 ? -12.705 15.986 3.029 1.00 84.75 112 GLU A O 1
ATOM 868 N N . GLU A 1 113 ? -12.869 14.059 4.172 1.00 91.69 113 GLU A N 1
ATOM 869 C CA . GLU A 1 113 ? -11.682 14.247 5.016 1.00 91.69 113 GLU A CA 1
ATOM 870 C C . GLU A 1 113 ? -10.776 12.996 4.989 1.00 91.69 113 GLU A C 1
ATOM 872 O O . GLU A 1 113 ? -10.705 12.262 5.979 1.00 91.69 113 GLU A O 1
ATOM 877 N N . PRO A 1 114 ? -10.098 12.699 3.862 1.00 93.50 114 PRO A N 1
ATOM 878 C CA . PRO A 1 114 ? -9.261 11.507 3.749 1.00 93.50 114 PRO A CA 1
ATOM 879 C C . PRO A 1 114 ? -8.021 11.577 4.655 1.00 93.50 114 PRO A C 1
ATOM 881 O O . PRO A 1 114 ? -7.379 12.628 4.778 1.00 93.50 114 PRO A O 1
ATOM 884 N N . GLU A 1 115 ? -7.605 10.443 5.236 1.00 94.19 115 GLU A N 1
ATOM 885 C CA . GLU A 1 115 ? -6.294 10.337 5.885 1.00 94.19 115 GLU A CA 1
ATOM 886 C C . GLU A 1 115 ? -5.194 10.686 4.872 1.00 94.19 115 GLU A C 1
ATOM 888 O O . GLU A 1 115 ? -5.172 10.231 3.726 1.00 94.19 115 GLU A O 1
ATOM 893 N N . LYS A 1 116 ? -4.238 11.502 5.318 1.00 94.56 116 LYS A N 1
ATOM 894 C CA . LYS A 1 116 ? -3.074 11.862 4.509 1.00 94.56 116 LYS A CA 1
ATOM 895 C C . LYS A 1 116 ? -2.297 10.601 4.133 1.00 94.56 116 LYS A C 1
ATOM 897 O O . LYS A 1 116 ? -2.021 9.766 4.993 1.00 94.56 116 LYS A O 1
ATOM 902 N N . LEU A 1 117 ? -1.848 10.518 2.879 1.00 94.19 117 LEU A N 1
ATOM 903 C CA . LEU A 1 117 ? -0.932 9.472 2.418 1.00 94.19 117 LEU A CA 1
ATOM 904 C C . LEU A 1 117 ? 0.448 9.642 3.077 1.00 94.19 117 LEU A C 1
ATOM 906 O O . LEU A 1 117 ? 1.371 10.227 2.517 1.00 94.19 117 LEU A O 1
ATOM 910 N N . ALA A 1 118 ? 0.566 9.166 4.310 1.00 92.38 118 ALA A N 1
ATOM 911 C CA . ALA A 1 118 ? 1.741 9.289 5.156 1.00 92.38 118 ALA A CA 1
ATOM 912 C C . ALA A 1 118 ? 1.849 8.080 6.094 1.00 92.38 118 ALA A C 1
ATOM 914 O O . ALA A 1 118 ? 0.924 7.273 6.217 1.00 92.38 118 ALA A O 1
ATOM 915 N N . GLY A 1 119 ? 2.998 7.950 6.763 1.00 89.19 119 GLY A N 1
ATOM 916 C CA . GLY A 1 119 ? 3.214 6.908 7.765 1.00 89.19 119 GLY A CA 1
ATOM 917 C C . GLY A 1 119 ? 2.919 5.500 7.217 1.00 89.19 119 GLY A C 1
ATOM 918 O O . GLY A 1 119 ? 3.441 5.156 6.154 1.00 89.19 119 GLY A O 1
ATOM 919 N N . PRO A 1 120 ? 2.088 4.683 7.899 1.00 88.12 120 PRO A N 1
ATOM 920 C CA . PRO A 1 120 ? 1.795 3.312 7.477 1.00 88.12 120 PRO A CA 1
ATOM 921 C C . PRO A 1 120 ? 1.193 3.179 6.070 1.00 88.12 120 PRO A C 1
ATOM 923 O O . PRO A 1 120 ? 1.557 2.247 5.363 1.00 88.12 120 PRO A O 1
ATOM 926 N N . LEU A 1 121 ? 0.319 4.097 5.634 1.00 91.00 121 LEU A N 1
ATOM 927 C CA . LEU A 1 121 ? -0.307 4.037 4.301 1.00 91.00 121 LEU A CA 1
ATOM 928 C C . LEU A 1 121 ? 0.721 4.230 3.179 1.00 91.00 121 LEU A C 1
ATOM 930 O O . LEU A 1 121 ? 0.745 3.488 2.192 1.00 91.00 121 LEU A O 1
ATOM 934 N N . LEU A 1 122 ? 1.613 5.208 3.357 1.00 94.19 122 LEU A N 1
ATOM 935 C CA . LEU A 1 122 ? 2.711 5.454 2.425 1.00 94.19 122 LEU A CA 1
ATOM 936 C C . LEU A 1 122 ? 3.704 4.284 2.426 1.00 94.19 122 LEU A C 1
ATOM 938 O O . LEU A 1 122 ? 4.145 3.856 1.361 1.00 94.19 122 LEU A O 1
ATOM 942 N N . ALA A 1 123 ? 4.024 3.743 3.605 1.00 92.75 123 ALA A N 1
ATOM 943 C CA . ALA A 1 123 ? 4.934 2.608 3.749 1.00 92.75 123 ALA A CA 1
ATOM 944 C C . ALA A 1 123 ? 4.389 1.326 3.095 1.00 92.75 123 ALA A C 1
ATOM 946 O O . ALA A 1 123 ? 5.138 0.626 2.416 1.00 92.75 123 ALA A O 1
ATOM 947 N N . ASP A 1 124 ? 3.092 1.043 3.248 1.00 92.12 124 ASP A N 1
ATOM 948 C CA . ASP A 1 124 ? 2.425 -0.091 2.598 1.00 92.12 124 ASP A CA 1
ATOM 949 C C . ASP A 1 124 ? 2.448 0.039 1.068 1.00 92.12 124 ASP A C 1
ATOM 951 O O . ASP A 1 124 ? 2.789 -0.897 0.340 1.00 92.12 124 ASP A O 1
ATOM 955 N N . THR A 1 125 ? 2.160 1.244 0.570 1.00 93.81 125 THR A N 1
ATOM 956 C CA . THR A 1 125 ? 2.267 1.554 -0.861 1.00 93.81 125 THR A CA 1
ATOM 957 C C . THR A 1 125 ? 3.698 1.317 -1.348 1.00 93.81 125 THR A C 1
ATOM 959 O O . THR A 1 125 ? 3.910 0.594 -2.319 1.00 93.81 125 THR A O 1
ATOM 962 N N . TYR A 1 126 ? 4.693 1.852 -0.639 1.00 94.00 126 TYR A N 1
ATOM 963 C CA . TYR A 1 126 ? 6.102 1.713 -0.999 1.00 94.00 126 TYR A CA 1
ATOM 964 C C . TYR A 1 126 ? 6.552 0.249 -1.066 1.00 94.00 126 TYR A C 1
ATOM 966 O O . TYR A 1 126 ? 7.062 -0.184 -2.100 1.00 94.00 126 TYR A O 1
ATOM 974 N N . VAL A 1 127 ? 6.317 -0.543 -0.013 1.00 91.44 127 VAL A N 1
ATOM 975 C CA . VAL A 1 127 ? 6.746 -1.952 0.005 1.00 91.44 127 VAL A CA 1
ATOM 976 C C . VAL A 1 127 ? 6.047 -2.778 -1.080 1.00 91.44 127 VAL A C 1
ATOM 978 O O . VAL A 1 127 ? 6.679 -3.645 -1.684 1.00 91.44 127 VAL A O 1
ATOM 981 N N . THR A 1 128 ? 4.782 -2.466 -1.383 1.00 91.69 128 THR A N 1
ATOM 982 C CA . THR A 1 128 ? 4.001 -3.143 -2.431 1.00 91.69 128 THR A CA 1
ATOM 983 C C . THR A 1 128 ? 4.543 -2.852 -3.835 1.00 91.69 128 THR A C 1
ATOM 985 O O . THR A 1 128 ? 4.521 -3.728 -4.699 1.00 91.69 128 THR A O 1
ATOM 988 N N . LEU A 1 129 ? 5.058 -1.641 -4.072 1.00 93.31 129 LEU A N 1
ATOM 989 C CA . LEU A 1 129 ? 5.660 -1.262 -5.354 1.00 93.31 129 LEU A CA 1
ATOM 990 C C . LEU A 1 129 ? 7.072 -1.844 -5.539 1.00 93.31 129 LEU A C 1
ATO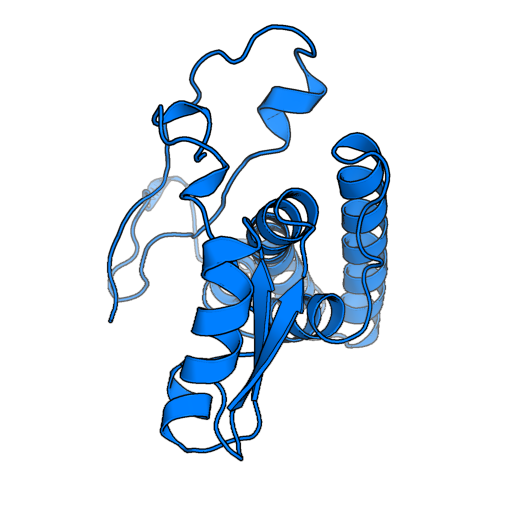M 992 O O . LEU A 1 129 ? 7.496 -2.050 -6.674 1.00 93.31 129 LEU A O 1
ATOM 996 N N . LEU A 1 130 ? 7.798 -2.123 -4.450 1.00 88.12 130 LEU A N 1
ATOM 997 C CA . LEU A 1 130 ? 9.147 -2.698 -4.514 1.00 88.12 130 LEU A CA 1
ATOM 998 C C . LEU A 1 130 ? 9.159 -4.180 -4.887 1.00 88.12 130 LEU A C 1
ATOM 1000 O O . LEU A 1 130 ? 10.060 -4.637 -5.589 1.00 88.12 130 LEU A O 1
ATOM 1004 N N . LYS A 1 131 ? 8.221 -4.951 -4.338 1.00 79.81 131 LYS A N 1
ATOM 1005 C CA . LYS A 1 131 ? 8.214 -6.408 -4.462 1.00 79.81 131 LYS A CA 1
ATOM 1006 C C . LYS A 1 131 ? 6.794 -6.944 -4.418 1.00 79.81 131 LYS A C 1
ATOM 1008 O O . LYS A 1 131 ? 5.914 -6.388 -3.773 1.00 79.81 131 LYS A O 1
ATOM 1013 N N . GLY A 1 132 ? 6.598 -8.094 -5.048 1.00 84.00 132 GLY A N 1
ATOM 1014 C CA . GLY A 1 132 ? 5.358 -8.847 -4.938 1.00 84.00 132 GLY A CA 1
ATOM 1015 C C . GLY A 1 132 ? 4.826 -9.304 -6.281 1.00 84.00 132 GLY A C 1
ATOM 1016 O O . GLY A 1 132 ? 5.442 -9.139 -7.332 1.00 84.00 132 GLY A O 1
ATOM 1017 N N . ARG A 1 133 ? 3.650 -9.923 -6.224 1.00 85.50 133 ARG A N 1
ATOM 1018 C CA . ARG A 1 133 ? 3.039 -10.588 -7.372 1.00 85.50 133 ARG A CA 1
ATOM 1019 C C . ARG A 1 133 ? 2.694 -9.610 -8.496 1.00 85.50 133 ARG A C 1
ATOM 1021 O O . ARG A 1 133 ? 3.029 -9.876 -9.640 1.00 85.50 133 ARG A O 1
ATOM 1028 N N . ASN A 1 134 ? 2.075 -8.477 -8.166 1.00 88.88 134 ASN A N 1
ATOM 1029 C CA . ASN A 1 134 ? 1.666 -7.470 -9.149 1.00 88.88 134 ASN A CA 1
ATOM 1030 C C . ASN A 1 134 ? 2.873 -6.807 -9.837 1.00 88.88 134 ASN A C 1
ATOM 1032 O O . ASN A 1 134 ? 2.883 -6.690 -11.058 1.00 88.88 134 ASN A O 1
ATOM 1036 N N . ALA A 1 135 ? 3.931 -6.476 -9.088 1.00 91.12 135 ALA A N 1
ATOM 1037 C CA . ALA A 1 135 ? 5.184 -5.991 -9.670 1.00 91.12 135 ALA A CA 1
ATOM 1038 C C . ALA A 1 135 ? 5.844 -7.030 -10.586 1.00 91.12 135 ALA A C 1
ATOM 1040 O O . ALA A 1 135 ? 6.291 -6.693 -11.680 1.00 91.12 135 ALA A O 1
ATOM 1041 N N . TRP A 1 136 ? 5.833 -8.309 -10.200 1.00 91.19 136 TRP A N 1
ATOM 1042 C CA . TRP A 1 136 ? 6.306 -9.385 -11.072 1.00 91.19 136 TRP A CA 1
ATOM 1043 C C . TRP A 1 136 ? 5.504 -9.456 -12.381 1.00 91.19 136 TRP A C 1
ATOM 1045 O O . TRP A 1 136 ? 6.107 -9.482 -13.449 1.00 91.19 136 TRP A O 1
ATOM 1055 N N . TYR A 1 137 ? 4.167 -9.397 -12.325 1.00 89.31 137 TYR A N 1
ATOM 1056 C CA . TYR A 1 137 ? 3.325 -9.341 -13.530 1.00 89.31 137 TYR A CA 1
ATOM 1057 C C . TYR A 1 137 ? 3.712 -8.167 -14.441 1.00 89.31 137 TYR A C 1
ATOM 1059 O O . TYR A 1 137 ? 3.890 -8.355 -15.643 1.00 89.31 137 TYR A O 1
ATOM 1067 N N . GLY A 1 138 ? 3.926 -6.981 -13.866 1.00 90.88 138 GLY A N 1
ATOM 1068 C CA . GLY A 1 138 ? 4.411 -5.809 -14.595 1.00 90.88 138 GLY A CA 1
ATOM 1069 C C . GLY A 1 138 ? 5.747 -6.026 -15.306 1.00 90.88 138 GLY A C 1
ATOM 1070 O O . GLY A 1 138 ? 5.902 -5.650 -16.467 1.00 90.88 138 GLY A O 1
ATOM 1071 N N . GLN A 1 139 ? 6.702 -6.675 -14.638 1.00 93.56 139 GLN A N 1
ATOM 1072 C CA . GLN A 1 139 ? 7.997 -7.002 -15.238 1.00 93.56 139 GLN A CA 1
ATOM 1073 C C . GLN A 1 139 ? 7.850 -7.956 -16.425 1.00 93.56 139 GLN A C 1
ATOM 1075 O O . GLN A 1 139 ? 8.490 -7.748 -17.453 1.00 93.56 139 GLN A O 1
ATOM 1080 N N . MET A 1 140 ? 7.024 -8.998 -16.298 1.00 91.31 140 MET A N 1
ATOM 1081 C CA . MET A 1 140 ? 6.840 -9.972 -17.378 1.00 91.31 140 MET A CA 1
ATOM 1082 C C . MET A 1 140 ? 6.109 -9.352 -18.577 1.00 91.31 140 MET A C 1
ATOM 1084 O O . MET A 1 140 ? 6.490 -9.603 -19.719 1.00 91.31 140 MET A O 1
ATOM 1088 N N . LEU A 1 141 ? 5.125 -8.478 -18.327 1.00 89.56 141 LEU A N 1
ATOM 1089 C CA . LEU A 1 141 ? 4.457 -7.693 -19.372 1.00 89.56 141 LEU A CA 1
ATOM 1090 C C . LEU A 1 141 ? 5.456 -6.819 -20.141 1.00 89.56 141 LEU A C 1
ATOM 1092 O O . LEU A 1 141 ? 5.481 -6.842 -21.367 1.00 89.56 141 LEU A O 1
ATOM 1096 N N . ALA A 1 142 ? 6.321 -6.087 -19.435 1.00 91.88 142 ALA A N 1
ATOM 1097 C CA . ALA A 1 142 ? 7.326 -5.230 -20.065 1.00 91.88 142 ALA A CA 1
ATOM 1098 C C . ALA A 1 142 ? 8.374 -6.001 -20.885 1.00 91.88 142 ALA A C 1
ATOM 1100 O O . ALA A 1 142 ? 8.912 -5.461 -21.849 1.00 91.88 142 ALA A O 1
ATOM 1101 N N . LYS A 1 143 ? 8.654 -7.257 -20.522 1.00 92.25 143 LYS A N 1
ATOM 1102 C CA . LYS A 1 143 ? 9.552 -8.147 -21.275 1.00 92.25 143 LYS A CA 1
ATOM 1103 C C . LYS A 1 143 ? 8.872 -8.842 -22.460 1.00 92.25 143 LYS A C 1
ATOM 1105 O O . LYS A 1 143 ? 9.554 -9.516 -23.225 1.00 92.25 143 LYS A O 1
ATOM 1110 N N . GLY A 1 144 ? 7.552 -8.703 -22.608 1.00 89.00 144 GLY A N 1
ATOM 1111 C CA . GLY A 1 144 ? 6.771 -9.442 -23.602 1.00 89.00 144 GLY A CA 1
ATOM 1112 C C . GLY A 1 144 ? 6.626 -10.934 -23.284 1.00 89.00 144 GLY A C 1
ATOM 1113 O O . GLY A 1 144 ? 6.277 -11.713 -24.165 1.00 89.00 144 GLY A O 1
ATOM 1114 N N . GLU A 1 145 ? 6.897 -11.341 -22.040 1.00 87.44 145 GLU A N 1
ATOM 1115 C CA . GLU A 1 145 ? 6.774 -12.732 -21.583 1.00 87.44 145 GLU A CA 1
ATOM 1116 C C . GLU A 1 145 ? 5.327 -13.099 -21.221 1.00 87.44 145 GLU A C 1
ATOM 1118 O O . GLU A 1 145 ? 5.004 -14.280 -21.125 1.00 87.44 145 GLU A O 1
ATOM 1123 N N . LEU A 1 146 ? 4.455 -12.097 -21.044 1.00 84.81 146 LEU A N 1
ATOM 1124 C CA . LEU A 1 146 ? 3.011 -12.275 -20.897 1.00 84.81 146 LEU A CA 1
ATOM 1125 C C . LEU A 1 146 ? 2.261 -11.636 -22.056 1.00 84.81 146 LEU A C 1
ATOM 1127 O O . LEU A 1 146 ? 2.496 -10.475 -22.391 1.00 84.81 146 LEU A O 1
ATOM 1131 N N . SER A 1 147 ? 1.306 -12.382 -22.603 1.00 76.56 147 SER A N 1
ATOM 1132 C CA . SER A 1 147 ? 0.325 -11.888 -23.565 1.00 76.56 147 SER A CA 1
ATOM 1133 C C . SER A 1 147 ? -1.095 -12.146 -23.064 1.00 76.56 14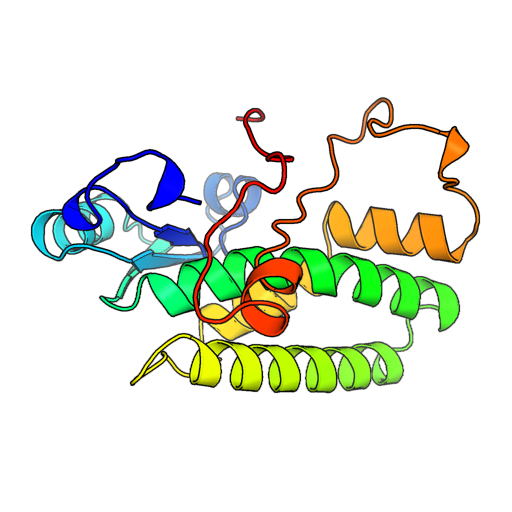7 SER A C 1
ATOM 1135 O O . SER A 1 147 ? -1.324 -12.999 -22.207 1.00 76.56 147 SER A O 1
ATOM 1137 N N . LEU A 1 148 ? -2.062 -11.411 -23.618 1.00 70.00 148 LEU A N 1
ATOM 1138 C CA . LEU A 1 148 ? -3.487 -11.596 -23.313 1.00 70.00 148 LEU A CA 1
ATOM 1139 C C . LEU A 1 148 ? -3.971 -13.019 -23.637 1.00 70.00 148 LEU A C 1
ATOM 1141 O O . LEU A 1 148 ? -4.867 -13.534 -22.975 1.00 70.00 148 LEU A O 1
ATOM 1145 N N . ASP A 1 149 ? -3.334 -13.678 -24.605 1.00 74.19 149 ASP A N 1
ATOM 1146 C CA . ASP A 1 149 ? -3.687 -15.028 -25.052 1.00 74.19 149 ASP A CA 1
ATOM 1147 C C . ASP A 1 149 ? -3.351 -16.114 -24.016 1.00 74.19 149 ASP A C 1
ATOM 1149 O O . ASP A 1 149 ? -3.817 -17.247 -24.130 1.00 74.19 149 ASP A O 1
ATOM 1153 N N . MET A 1 150 ? -2.557 -15.784 -22.990 1.00 72.56 150 MET A N 1
ATOM 1154 C CA . MET A 1 150 ? -2.217 -16.700 -21.896 1.00 72.56 150 MET A CA 1
ATOM 1155 C C . MET A 1 150 ? -3.353 -16.880 -20.874 1.00 72.56 150 MET A C 1
ATOM 1157 O O . MET A 1 150 ? -3.269 -17.768 -20.025 1.00 72.56 150 MET A O 1
ATOM 1161 N N . GLY A 1 151 ? -4.420 -16.077 -20.965 1.00 67.00 151 GLY A N 1
ATOM 1162 C CA . GLY A 1 151 ? -5.575 -16.129 -20.068 1.00 67.00 151 GLY A CA 1
ATOM 1163 C C . GLY A 1 151 ? -5.331 -15.513 -18.684 1.00 67.00 151 GLY A C 1
ATOM 1164 O O . GLY A 1 151 ? -4.300 -14.901 -18.413 1.00 67.00 151 GLY A O 1
ATOM 1165 N N . ASP A 1 152 ? -6.305 -15.683 -17.785 1.00 61.94 152 ASP A N 1
ATOM 1166 C CA . ASP A 1 152 ? -6.365 -14.967 -16.496 1.00 61.94 152 ASP A CA 1
ATOM 1167 C C . ASP A 1 152 ? -5.586 -15.642 -15.346 1.00 61.94 152 ASP A C 1
ATOM 1169 O O . ASP A 1 152 ? -5.575 -15.152 -14.210 1.00 61.94 152 ASP A O 1
ATOM 1173 N N . SER A 1 153 ? -4.956 -16.796 -15.597 1.00 59.66 153 SER A N 1
ATOM 1174 C CA . SER A 1 153 ? -4.268 -17.584 -14.570 1.00 59.66 153 SER A CA 1
ATOM 1175 C C . SER A 1 153 ? -2.973 -18.196 -15.090 1.00 59.66 153 SER A C 1
ATOM 1177 O O . SER A 1 153 ? -2.967 -18.904 -16.093 1.00 59.66 153 SER A O 1
ATOM 1179 N N . ILE A 1 154 ? -1.878 -17.965 -14.363 1.00 67.69 154 ILE A N 1
ATOM 1180 C CA . ILE A 1 154 ? -0.557 -18.509 -14.682 1.00 67.69 154 ILE A CA 1
ATOM 1181 C C . ILE A 1 154 ? -0.216 -19.619 -13.689 1.00 67.69 154 ILE A C 1
ATOM 1183 O O . ILE A 1 154 ? -0.304 -19.447 -12.473 1.00 67.69 154 ILE A O 1
ATOM 1187 N N . SER A 1 155 ? 0.211 -20.779 -14.187 1.00 62.38 155 SER A N 1
ATOM 1188 C CA . SER A 1 155 ? 0.593 -21.903 -13.323 1.00 62.38 155 SER A CA 1
ATOM 1189 C C . SER A 1 155 ? 1.701 -21.499 -12.336 1.00 62.38 155 SER A C 1
ATOM 1191 O O . SER A 1 155 ? 2.728 -20.945 -12.723 1.00 62.38 155 SER A O 1
ATOM 1193 N N . GLY A 1 156 ? 1.480 -21.732 -11.037 1.00 63.09 156 GLY A N 1
ATOM 1194 C CA . GLY A 1 156 ? 2.419 -21.369 -9.965 1.00 63.09 156 GLY A CA 1
ATOM 1195 C C . GLY A 1 156 ? 2.441 -19.882 -9.575 1.00 63.09 156 GLY A C 1
ATOM 1196 O O . GLY A 1 156 ? 3.137 -19.507 -8.627 1.00 63.09 156 GLY A O 1
ATOM 1197 N N . LYS A 1 157 ? 1.665 -19.024 -10.249 1.00 64.69 157 LYS A N 1
ATOM 1198 C CA . LYS A 1 157 ? 1.502 -17.601 -9.922 1.00 64.69 157 LYS A CA 1
ATOM 1199 C C . LYS A 1 157 ? 0.009 -17.281 -9.889 1.00 64.69 157 LYS A C 1
ATOM 1201 O O . LYS A 1 157 ? -0.646 -17.205 -10.916 1.00 64.69 157 LYS A O 1
ATOM 1206 N N . GLY A 1 158 ? -0.544 -17.108 -8.687 1.00 60.22 158 GLY A N 1
ATOM 1207 C CA . GLY A 1 158 ? -1.973 -16.818 -8.519 1.00 60.22 158 GLY A CA 1
ATOM 1208 C C . GLY A 1 158 ? -2.446 -15.586 -9.309 1.00 60.22 158 GLY A C 1
ATOM 1209 O O . GLY A 1 158 ? -1.639 -14.802 -9.808 1.00 60.22 158 GLY A O 1
ATOM 1210 N N . MET A 1 159 ? -3.761 -15.395 -9.376 1.00 62.81 159 MET A N 1
ATOM 1211 C CA . MET A 1 159 ? -4.422 -14.320 -10.130 1.00 62.81 159 MET A CA 1
ATOM 1212 C C . MET A 1 159 ? -3.867 -12.916 -9.809 1.00 62.81 159 MET A C 1
ATOM 1214 O O . MET A 1 159 ? -3.432 -12.653 -8.677 1.00 62.81 159 MET A O 1
ATOM 1218 N N . ILE A 1 160 ? -3.891 -12.024 -10.809 1.00 63.25 160 ILE A N 1
ATOM 1219 C CA . ILE A 1 160 ? -3.628 -10.585 -10.653 1.00 63.25 160 ILE A CA 1
ATOM 1220 C C . ILE A 1 160 ? -4.676 -10.001 -9.700 1.00 63.25 160 ILE A C 1
ATOM 1222 O O . ILE A 1 160 ? -5.876 -10.153 -9.913 1.00 63.25 160 ILE A O 1
ATOM 1226 N N . GLN A 1 161 ? -4.233 -9.317 -8.645 1.00 58.78 161 GLN A N 1
ATOM 1227 C CA . GLN A 1 161 ? -5.140 -8.749 -7.649 1.00 58.78 161 GLN A CA 1
ATOM 1228 C C . GLN A 1 161 ? -5.353 -7.267 -7.939 1.00 58.78 161 GLN A C 1
ATOM 1230 O O . GLN A 1 161 ? -4.714 -6.413 -7.330 1.00 58.78 161 GLN A O 1
ATOM 1235 N N . VAL A 1 162 ? -6.246 -6.956 -8.876 1.00 56.38 162 VAL A N 1
ATOM 1236 C CA . VAL A 1 162 ? -6.590 -5.575 -9.231 1.00 56.38 162 VAL A CA 1
ATOM 1237 C C . VAL A 1 162 ? -8.054 -5.313 -8.894 1.00 56.38 162 VAL A C 1
ATOM 1239 O O . VAL A 1 162 ? -8.958 -5.922 -9.452 1.00 56.38 162 VAL A O 1
ATOM 1242 N N . CYS A 1 163 ? -8.292 -4.381 -7.972 1.00 51.88 163 CYS A N 1
ATOM 1243 C CA . CYS A 1 163 ? -9.625 -3.845 -7.712 1.00 51.88 163 CYS A CA 1
ATOM 1244 C C . CYS A 1 163 ? -9.809 -2.574 -8.545 1.00 51.88 163 CYS A C 1
ATOM 1246 O O . CYS A 1 163 ? -9.340 -1.503 -8.164 1.00 51.88 163 CYS A O 1
ATOM 1248 N N . VAL A 1 164 ? -10.486 -2.679 -9.691 1.00 48.06 164 VAL A N 1
ATOM 1249 C CA . VAL A 1 164 ? -10.819 -1.509 -10.516 1.00 48.06 164 VAL A CA 1
ATOM 1250 C C . VAL A 1 164 ? -12.007 -0.775 -9.889 1.00 48.06 164 VAL A C 1
ATOM 1252 O O . VAL A 1 164 ? -13.160 -1.028 -10.223 1.00 48.06 164 VAL A O 1
ATOM 1255 N N . ILE A 1 165 ? -11.737 0.134 -8.952 1.00 43.94 165 ILE A N 1
ATOM 1256 C CA . ILE A 1 165 ? -12.767 1.029 -8.389 1.00 43.94 165 ILE A CA 1
ATOM 1257 C C . ILE A 1 165 ? -12.952 2.279 -9.277 1.00 43.94 165 ILE A C 1
ATOM 1259 O O . ILE A 1 165 ? -14.036 2.852 -9.338 1.00 43.94 165 ILE A O 1
ATOM 1263 N N . ILE A 1 166 ? -11.922 2.672 -10.034 1.00 44.31 166 ILE A N 1
ATOM 1264 C CA . ILE A 1 166 ? -11.856 4.002 -10.664 1.00 44.31 166 ILE A CA 1
ATOM 1265 C C . ILE A 1 166 ? -12.674 4.123 -11.954 1.00 44.31 166 ILE A C 1
ATOM 1267 O O . ILE A 1 166 ? -13.298 5.159 -12.178 1.00 44.31 166 ILE A O 1
ATOM 1271 N N . TYR A 1 167 ? -12.740 3.076 -12.782 1.00 40.88 167 TYR A N 1
ATOM 1272 C CA . TYR A 1 167 ? -13.423 3.163 -14.082 1.00 40.88 167 TYR A CA 1
ATOM 1273 C C . TYR A 1 167 ? -14.922 3.466 -13.970 1.00 40.88 167 TYR A C 1
ATOM 1275 O O . TYR A 1 167 ? -15.498 4.075 -14.866 1.00 40.88 167 TYR A O 1
ATOM 1283 N N . HIS A 1 168 ? -15.559 3.065 -12.870 1.00 36.97 168 HIS A N 1
ATOM 1284 C CA . HIS A 1 168 ? -16.995 3.248 -12.697 1.00 36.97 168 HIS A CA 1
ATOM 1285 C C . HIS A 1 168 ? -17.356 4.626 -12.124 1.00 36.97 168 HIS A C 1
ATOM 1287 O O . HIS A 1 168 ? -18.329 5.239 -12.556 1.00 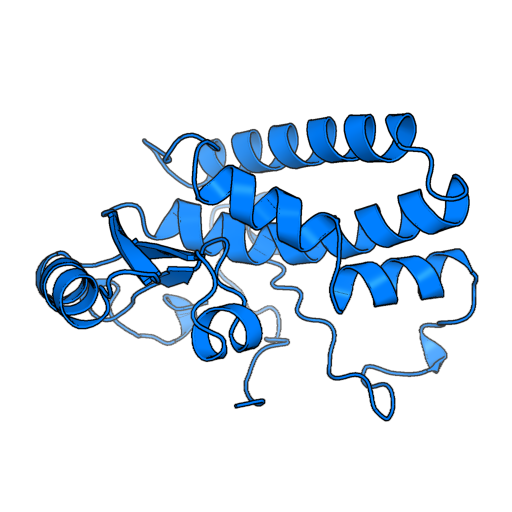36.97 168 HIS A O 1
ATOM 1293 N N . PHE A 1 169 ? -16.541 5.144 -11.199 1.00 38.84 169 PHE A N 1
ATOM 1294 C CA . PHE A 1 169 ? -16.806 6.417 -10.522 1.00 38.84 169 PHE A CA 1
ATOM 1295 C C . PHE A 1 169 ? -16.565 7.638 -11.427 1.00 38.84 169 PHE A C 1
ATOM 1297 O O . PHE A 1 169 ? -17.285 8.626 -11.322 1.00 38.84 169 PHE A O 1
ATOM 1304 N N . LEU A 1 170 ? -15.600 7.563 -12.356 1.00 41.34 170 LEU A N 1
ATOM 1305 C CA . LEU A 1 170 ? -15.278 8.672 -13.268 1.00 41.34 170 LEU A CA 1
ATOM 1306 C C . LEU A 1 170 ? -16.262 8.830 -14.442 1.00 41.34 170 LEU A C 1
ATOM 1308 O O . LEU A 1 170 ? -16.354 9.916 -15.005 1.00 41.34 170 LEU A O 1
ATOM 1312 N N . LEU A 1 171 ? -16.998 7.777 -14.820 1.00 41.38 171 LEU A N 1
ATOM 1313 C CA . LEU A 1 171 ? -17.900 7.803 -15.983 1.00 41.38 171 LEU A CA 1
ATOM 1314 C C . LEU A 1 171 ? -19.389 7.927 -15.624 1.00 41.38 171 LEU A C 1
ATOM 1316 O O . LEU A 1 171 ? -20.200 8.186 -16.513 1.00 41.38 171 LEU A O 1
ATOM 1320 N N . ASN A 1 172 ? -19.785 7.741 -14.360 1.00 36.41 172 ASN A N 1
ATOM 1321 C CA . ASN A 1 172 ? -21.187 7.864 -13.951 1.00 36.41 172 ASN A CA 1
ATOM 1322 C C . ASN A 1 172 ? -21.325 8.258 -12.466 1.00 36.41 172 ASN A C 1
ATOM 1324 O O . ASN A 1 172 ? -21.380 7.378 -11.608 1.00 36.41 172 ASN A O 1
ATOM 1328 N N . PRO A 1 173 ? -21.477 9.554 -12.129 1.00 42.12 173 PRO A N 1
ATOM 1329 C CA . PRO A 1 173 ? -21.689 9.972 -10.739 1.00 42.12 173 PRO A CA 1
ATOM 1330 C C . PRO A 1 173 ? -23.030 9.506 -10.129 1.00 42.12 173 PRO A C 1
ATOM 1332 O O . PRO A 1 173 ? -23.253 9.714 -8.942 1.00 42.12 173 PRO A O 1
ATOM 1335 N N . TYR A 1 174 ? -23.926 8.861 -10.900 1.00 35.19 174 TYR A N 1
ATOM 1336 C CA . TYR A 1 174 ? -25.296 8.540 -10.458 1.00 35.19 174 TYR A CA 1
ATOM 1337 C C . TYR A 1 174 ? -25.809 7.120 -10.764 1.00 35.19 174 TYR A C 1
ATOM 1339 O O . TYR A 1 174 ? -26.988 6.845 -10.542 1.00 35.19 174 TYR A O 1
ATOM 1347 N N . LYS A 1 175 ? -24.978 6.182 -11.239 1.00 34.53 175 LYS A N 1
ATOM 1348 C CA . LYS A 1 175 ? -25.412 4.789 -11.468 1.00 34.53 175 LYS A CA 1
ATOM 1349 C C . LYS A 1 175 ? -24.328 3.800 -11.072 1.00 34.53 175 LYS A C 1
ATOM 1351 O O . LYS A 1 175 ? -23.378 3.630 -11.818 1.00 34.53 175 LYS A O 1
ATOM 1356 N N . ILE A 1 176 ? -24.536 3.114 -9.946 1.00 38.03 176 ILE A N 1
ATOM 1357 C CA . ILE A 1 176 ? -23.799 1.908 -9.550 1.00 38.03 176 ILE A CA 1
ATOM 1358 C C . ILE A 1 176 ? -24.365 0.741 -10.376 1.00 38.03 176 ILE A C 1
ATOM 1360 O O . ILE A 1 176 ? -25.354 0.124 -9.986 1.00 38.03 176 ILE A O 1
ATOM 1364 N N . LEU A 1 177 ? -23.801 0.476 -11.554 1.00 27.80 177 LEU A N 1
ATOM 1365 C CA . LEU A 1 177 ? -24.207 -0.621 -12.441 1.00 27.80 177 LEU A CA 1
ATOM 1366 C C . LEU A 1 177 ? -23.009 -1.524 -12.764 1.00 27.80 177 LEU A C 1
ATOM 1368 O O . LEU A 1 177 ? -22.067 -1.129 -13.442 1.00 27.80 177 LEU A O 1
ATOM 1372 N N . SER A 1 178 ? -23.093 -2.732 -12.204 1.00 33.91 178 SER A N 1
ATOM 1373 C CA . SER A 1 178 ? -22.316 -3.959 -12.419 1.00 33.91 178 SER A CA 1
ATOM 1374 C C . SER A 1 178 ? -21.120 -3.890 -13.378 1.00 33.91 178 SER A C 1
ATOM 1376 O O . SER A 1 178 ? -21.277 -3.992 -14.593 1.00 33.91 178 SER A O 1
ATOM 1378 N N . LEU A 1 179 ? -19.915 -3.901 -12.814 1.00 31.03 179 LEU A N 1
ATOM 1379 C CA . LEU A 1 179 ? -18.761 -4.526 -13.454 1.00 31.03 179 LEU A CA 1
ATOM 1380 C C . LEU A 1 179 ? -18.448 -5.792 -12.667 1.00 31.03 179 LEU A C 1
ATOM 1382 O O . LEU A 1 179 ? -18.301 -5.752 -11.444 1.00 31.03 179 LEU A O 1
ATOM 1386 N N . GLN A 1 180 ? -18.458 -6.917 -13.379 1.00 28.48 180 GLN A N 1
ATOM 1387 C CA . GLN A 1 180 ? -18.195 -8.235 -12.832 1.00 28.48 180 GLN A CA 1
ATOM 1388 C C . GLN A 1 180 ? -16.871 -8.230 -12.071 1.00 28.48 180 GLN A C 1
ATOM 1390 O O . GLN A 1 180 ? -15.801 -7.917 -12.583 1.00 28.48 180 GLN A O 1
ATOM 1395 N N . THR A 1 181 ? -17.022 -8.561 -10.802 1.00 32.78 181 THR A N 1
ATOM 1396 C CA . THR A 1 181 ? -16.021 -8.858 -9.801 1.00 32.78 181 THR A CA 1
ATOM 1397 C C . THR A 1 181 ? -14.941 -9.797 -10.354 1.00 32.78 181 THR A C 1
ATOM 1399 O O . THR A 1 181 ? -15.212 -10.977 -10.548 1.00 32.78 181 THR A O 1
ATOM 1402 N N . LEU A 1 182 ? -13.701 -9.325 -10.524 1.00 30.55 182 LEU A N 1
ATOM 1403 C CA . LEU A 1 182 ? -12.529 -10.201 -10.398 1.00 30.55 182 LEU A CA 1
ATOM 1404 C C . LEU A 1 182 ? -12.086 -10.150 -8.929 1.00 30.55 182 LEU A C 1
ATOM 1406 O O . LEU A 1 182 ? -11.167 -9.436 -8.536 1.00 30.55 182 LEU A O 1
ATOM 1410 N N . GLN A 1 183 ? -12.845 -10.822 -8.069 1.00 31.19 183 GLN A N 1
ATOM 1411 C CA . GLN A 1 183 ? -12.524 -10.962 -6.654 1.00 31.19 183 GLN A CA 1
ATOM 1412 C C . GLN A 1 183 ? -13.171 -12.242 -6.133 1.00 31.19 183 GLN A C 1
ATOM 1414 O O . GLN A 1 183 ? -14.394 -12.351 -6.131 1.00 31.19 183 GLN A O 1
ATOM 1419 N N . LEU A 1 184 ? -12.358 -13.191 -5.666 1.00 29.97 184 LEU A N 1
ATOM 1420 C CA . LEU A 1 184 ? -12.348 -13.640 -4.268 1.00 29.97 184 LEU A CA 1
ATOM 1421 C C . LEU A 1 184 ? -11.565 -14.952 -4.101 1.00 29.97 184 LEU A C 1
ATOM 1423 O O . LEU A 1 184 ? -11.775 -15.923 -4.814 1.00 29.97 184 LEU A O 1
ATOM 1427 N N . CYS A 1 185 ? -10.789 -14.957 -3.015 1.00 23.11 185 CYS A N 1
ATOM 1428 C CA . CYS A 1 185 ? -10.382 -16.104 -2.205 1.00 23.11 185 CYS A CA 1
ATOM 1429 C C . CYS A 1 185 ? -9.100 -16.871 -2.585 1.00 23.11 185 CYS A C 1
ATOM 1431 O O . CYS A 1 185 ? -8.979 -17.462 -3.650 1.00 23.11 185 CYS A O 1
ATOM 1433 N N . GLY A 1 186 ? -8.204 -16.958 -1.594 1.00 24.16 186 GLY A N 1
ATOM 1434 C CA . GLY A 1 186 ? -7.377 -18.142 -1.370 1.00 24.16 186 GLY A CA 1
ATOM 1435 C C . GLY A 1 186 ? -5.881 -17.973 -1.603 1.00 24.16 186 GLY A C 1
ATOM 1436 O O . GLY A 1 186 ? -5.376 -18.345 -2.650 1.00 24.16 186 GLY A O 1
ATOM 1437 N N . THR A 1 187 ? -5.163 -17.531 -0.576 1.00 22.33 187 THR A N 1
ATOM 1438 C CA . THR A 1 187 ? -4.133 -18.388 0.033 1.00 22.33 187 THR A CA 1
ATOM 1439 C C . THR A 1 187 ? -3.957 -17.922 1.470 1.00 22.33 187 THR A C 1
ATOM 1441 O O . THR A 1 187 ? -3.648 -16.753 1.699 1.00 22.33 187 THR A O 1
ATOM 1444 N N . LEU A 1 188 ? -4.247 -18.837 2.399 1.00 27.78 188 LEU A N 1
ATOM 1445 C CA . LEU A 1 188 ? -3.614 -18.873 3.715 1.00 27.78 188 LEU A CA 1
ATOM 1446 C C . LEU A 1 188 ? -2.091 -18.758 3.566 1.00 27.78 188 LEU A C 1
ATOM 1448 O O . LEU A 1 188 ? -1.578 -19.239 2.527 1.00 27.78 188 LEU A O 1
#